Protein AF-A0A5J5EVP7-F1 (afdb_monomer)

Organism: NCBI:txid1250544

Radius of gyration: 23.67 Å; Cα contacts (8 Å, |Δi|>4): 272; chains: 1; bounding box: 58×66×69 Å

Secondary structure (DSSP, 8-state):
--------S-S-EEE-TTT--EEEHHHHHHHHHHHHHH-TT---EETTEE--HHHHHHHHHTSPPPPPPP---------------------PPPHHHHHHHHHHHHHHHSTTPPBPTTT-PBPPGGGEETTTTEEE--GGGT--S-EEETTTSSB----TTS-GGGGGGSTTS--STTS-HHHHHHHHHHHHHHHHT-EE-TTT-PEE--SSS-SEEE-TTS-EEE---

Solvent-accessible surface area (backbone atoms only — not comparable to full-atom values): 14466 Å² total; per-residue (Å²): 136,81,87,78,82,86,77,78,87,84,80,55,69,45,66,42,88,85,73,63,50,71,36,46,56,60,61,49,49,51,45,49,52,53,32,44,72,76,40,41,78,24,62,47,56,50,89,51,39,69,56,56,65,67,58,57,51,52,56,66,66,69,54,77,74,74,75,74,77,75,81,76,72,89,77,76,93,77,86,90,79,93,78,93,72,93,72,80,74,80,77,64,80,57,72,67,54,57,56,51,49,55,51,48,43,43,46,74,43,35,54,81,67,41,40,28,52,86,77,65,48,76,40,56,76,90,42,47,39,79,90,70,44,32,28,43,20,50,51,94,79,76,36,82,61,51,51,11,17,64,84,74,40,35,67,55,58,76,61,90,84,55,66,79,90,71,50,82,88,64,79,82,63,86,53,70,81,86,57,53,73,65,60,51,48,48,57,53,45,47,37,48,28,56,67,65,46,39,46,62,40,93,88,75,62,50,78,44,72,61,68,62,85,71,46,69,44,70,45,97,88,70,48,79,42,78,47,70,81

pLDDT: mean 75.3, std 15.31, range [30.45, 96.88]

Nearest PDB structures (foldseek):
  7m4m-assembly2_B  TM=3.271E-01  e=4.761E-03  Homo sapiens

Structure (mmCIF, N/CA/C/O backbone):
data_AF-A0A5J5EVP7-F1
#
_entry.id   AF-A0A5J5EVP7-F1
#
loop_
_atom_site.group_PDB
_atom_site.id
_atom_site.type_symbol
_atom_site.label_atom_id
_atom_site.label_alt_id
_atom_site.label_comp_id
_atom_site.label_asym_id
_atom_site.label_entity_id
_atom_site.label_seq_id
_atom_site.pdbx_PDB_ins_code
_atom_site.Cartn_x
_atom_site.Cartn_y
_atom_site.Cartn_z
_atom_site.occupancy
_atom_site.B_iso_or_equiv
_atom_site.auth_seq_id
_atom_site.auth_comp_id
_atom_site.auth_asym_id
_atom_site.auth_atom_id
_atom_site.pdbx_PDB_model_num
ATOM 1 N N . MET A 1 1 ? -25.925 3.400 14.246 1.00 31.30 1 MET A N 1
ATOM 2 C CA . MET A 1 1 ? -26.632 4.113 13.162 1.00 31.30 1 MET A CA 1
ATOM 3 C C . MET A 1 1 ? -26.148 3.545 11.839 1.00 31.30 1 MET A C 1
ATOM 5 O O . MET A 1 1 ? -24.976 3.691 11.525 1.00 31.30 1 MET A O 1
ATOM 9 N N . ALA A 1 2 ? -26.996 2.800 11.131 1.00 30.45 2 ALA A N 1
ATOM 10 C CA . ALA A 1 2 ? -26.680 2.289 9.802 1.00 30.45 2 ALA A CA 1
ATOM 11 C C . ALA A 1 2 ? -27.079 3.360 8.781 1.00 30.45 2 ALA A C 1
ATOM 13 O O . ALA A 1 2 ? -28.257 3.699 8.683 1.00 30.45 2 ALA A O 1
ATOM 14 N N . PHE A 1 3 ? -26.111 3.916 8.055 1.00 36.75 3 PHE A N 1
ATOM 15 C CA . PHE A 1 3 ? -26.388 4.802 6.927 1.00 36.75 3 PHE A CA 1
ATOM 16 C C . PHE A 1 3 ? -26.968 3.963 5.781 1.00 36.75 3 PHE A C 1
ATOM 18 O O . PHE A 1 3 ? -26.244 3.424 4.946 1.00 36.75 3 PHE A O 1
ATOM 25 N N . GLY A 1 4 ? -28.290 3.793 5.784 1.00 31.73 4 GLY A N 1
ATOM 26 C CA . GLY A 1 4 ? -29.025 3.183 4.685 1.00 31.73 4 GLY A CA 1
ATOM 27 C C . GLY A 1 4 ? -29.073 4.143 3.501 1.00 31.73 4 GLY A C 1
ATOM 28 O O . GLY A 1 4 ? -29.924 5.024 3.456 1.00 31.73 4 GLY A O 1
ATOM 29 N N . CYS A 1 5 ? -28.153 3.988 2.549 1.00 35.97 5 CYS A N 1
ATOM 30 C CA . CYS A 1 5 ? -28.229 4.672 1.259 1.00 35.97 5 CYS A CA 1
ATOM 31 C C . CYS A 1 5 ? -29.403 4.100 0.448 1.00 35.97 5 CYS A C 1
ATOM 33 O O . CYS A 1 5 ? -29.323 2.985 -0.067 1.00 35.97 5 CYS A O 1
ATOM 35 N N . ILE A 1 6 ? -30.492 4.858 0.337 1.00 39.09 6 ILE A N 1
ATOM 36 C CA . ILE A 1 6 ? -31.614 4.559 -0.559 1.00 39.09 6 ILE A CA 1
ATOM 37 C C . ILE A 1 6 ? -31.192 5.006 -1.967 1.00 39.09 6 ILE A C 1
ATOM 39 O O . ILE A 1 6 ? -31.011 6.200 -2.194 1.00 39.09 6 ILE A O 1
ATOM 43 N N . CYS A 1 7 ? -31.000 4.079 -2.915 1.00 39.94 7 CYS A N 1
ATOM 44 C CA . CYS A 1 7 ? -30.553 4.422 -4.273 1.00 39.94 7 CYS A CA 1
ATOM 45 C C . CYS A 1 7 ? -31.466 3.882 -5.387 1.00 39.94 7 CYS A C 1
ATOM 47 O O . CYS A 1 7 ? -31.816 2.704 -5.434 1.00 39.94 7 CYS A O 1
ATOM 49 N N . PHE A 1 8 ? -31.778 4.806 -6.300 1.00 39.53 8 PHE A N 1
ATOM 50 C CA . PHE A 1 8 ? -32.386 4.683 -7.633 1.00 39.53 8 PHE A CA 1
ATOM 51 C C . PHE A 1 8 ? -31.504 3.839 -8.608 1.00 39.53 8 PHE A C 1
ATOM 53 O O . PHE A 1 8 ? -30.409 3.419 -8.234 1.00 39.53 8 PHE A O 1
ATOM 60 N N . PRO A 1 9 ? -31.953 3.491 -9.835 1.00 49.34 9 PRO A N 1
ATOM 61 C CA . PRO A 1 9 ? -31.682 2.188 -10.453 1.00 49.34 9 PRO A CA 1
ATOM 62 C C . PRO A 1 9 ? -30.203 1.881 -10.760 1.00 49.34 9 PRO A C 1
ATOM 64 O O . PRO A 1 9 ? -29.600 2.481 -11.647 1.00 49.34 9 PRO A O 1
ATOM 67 N N . PHE A 1 10 ? -29.684 0.857 -10.066 1.00 53.28 10 PHE A N 1
ATOM 68 C CA . PHE A 1 10 ? -28.782 -0.256 -10.449 1.00 53.28 10 PHE A CA 1
ATOM 69 C C . PHE A 1 10 ? -27.599 -0.079 -11.421 1.00 53.28 10 PHE A C 1
ATOM 71 O O . PHE A 1 10 ? -26.925 -1.064 -11.741 1.00 53.28 10 PHE A O 1
ATOM 78 N N . ARG A 1 11 ? -27.265 1.114 -11.905 1.00 56.69 11 ARG A N 1
ATOM 79 C CA . ARG A 1 11 ? -26.138 1.260 -12.831 1.00 56.69 11 ARG A CA 1
ATOM 80 C C . ARG A 1 11 ? -24.838 1.457 -12.047 1.00 56.69 11 ARG A C 1
ATOM 82 O O . ARG A 1 11 ? -24.557 2.536 -11.546 1.00 56.69 11 ARG A O 1
ATOM 89 N N . ARG A 1 12 ? -24.013 0.397 -12.053 1.00 70.19 12 ARG A N 1
ATOM 90 C CA . ARG A 1 12 ? -22.594 0.333 -11.622 1.00 70.19 12 ARG A CA 1
ATOM 91 C C . ARG A 1 12 ? -22.357 0.117 -10.122 1.00 70.19 12 ARG A C 1
ATOM 93 O O . ARG A 1 12 ? -21.673 0.899 -9.462 1.00 70.19 12 ARG A O 1
ATOM 100 N N . LEU A 1 13 ? -22.847 -1.012 -9.612 1.00 79.06 13 LEU A N 1
ATOM 101 C CA . LEU A 1 13 ? -22.386 -1.561 -8.336 1.00 79.06 13 LEU A CA 1
ATOM 102 C C . LEU A 1 13 ? -20.969 -2.139 -8.473 1.00 79.06 13 LEU A C 1
ATOM 104 O O . LEU A 1 13 ? -20.658 -2.850 -9.430 1.00 79.06 13 LEU A O 1
ATOM 108 N N . ARG A 1 14 ? -20.108 -1.862 -7.494 1.00 79.44 14 ARG A N 1
ATOM 109 C CA . ARG A 1 14 ? -18.789 -2.483 -7.338 1.00 79.44 14 ARG A CA 1
ATOM 110 C C . ARG A 1 14 ? -18.822 -3.453 -6.181 1.00 79.44 14 ARG A C 1
ATOM 112 O O . ARG A 1 14 ? -19.200 -3.080 -5.078 1.00 79.44 14 ARG A O 1
ATOM 119 N N . ARG A 1 15 ? -18.405 -4.692 -6.429 1.00 83.00 15 ARG A N 1
ATOM 120 C CA . ARG A 1 15 ? -18.348 -5.719 -5.394 1.00 83.00 15 ARG A CA 1
ATOM 121 C C . ARG A 1 15 ? -16.951 -5.789 -4.791 1.00 83.00 15 ARG A C 1
ATOM 123 O O . ARG A 1 15 ? -15.967 -5.970 -5.511 1.00 83.00 15 ARG A O 1
ATOM 130 N N . CYS A 1 16 ? -16.858 -5.680 -3.472 1.00 80.12 16 CYS A N 1
ATOM 131 C CA . CYS A 1 16 ? -15.614 -5.943 -2.771 1.00 80.12 16 CYS A CA 1
ATOM 132 C C . CYS A 1 16 ? -15.285 -7.437 -2.835 1.00 80.12 16 CYS A C 1
ATOM 134 O O . CYS A 1 16 ? -16.099 -8.281 -2.472 1.00 80.12 16 CYS A O 1
ATOM 136 N N . LYS A 1 17 ? -14.074 -7.777 -3.291 1.00 80.06 17 LYS A N 1
ATOM 137 C CA . LYS A 1 17 ? -13.673 -9.176 -3.518 1.00 80.06 17 LYS A CA 1
ATOM 138 C C . LYS A 1 17 ? -13.640 -10.019 -2.240 1.00 80.06 17 LYS A C 1
ATOM 140 O O . LYS A 1 17 ? -13.834 -11.225 -2.321 1.00 80.06 17 LYS A O 1
ATOM 145 N N . LYS A 1 18 ? -13.365 -9.397 -1.088 1.00 80.00 18 LYS A N 1
ATOM 146 C CA . LYS A 1 18 ? -13.220 -10.089 0.201 1.00 80.00 18 LYS A CA 1
ATOM 147 C C . LYS A 1 18 ? -14.567 -10.273 0.896 1.00 80.00 18 LYS A C 1
ATOM 149 O O . LYS A 1 18 ? -14.978 -11.400 1.124 1.00 80.00 18 LYS A O 1
ATOM 154 N N . CYS A 1 19 ? -15.270 -9.173 1.160 1.00 80.94 19 CYS A N 1
ATOM 155 C CA . CYS A 1 19 ? -16.525 -9.175 1.918 1.00 80.94 19 CYS A CA 1
ATOM 156 C C . CYS A 1 19 ? -17.782 -9.401 1.049 1.00 80.94 19 CYS A C 1
ATOM 158 O O . CYS A 1 19 ? -18.877 -9.493 1.589 1.00 80.94 19 CYS A O 1
ATOM 160 N N . GLN A 1 20 ? -17.659 -9.426 -0.287 1.00 83.44 20 GLN A N 1
ATOM 161 C CA . GLN A 1 20 ? -18.766 -9.506 -1.262 1.00 83.44 20 GLN A CA 1
ATOM 162 C C . GLN A 1 20 ? -19.819 -8.380 -1.170 1.00 83.44 20 GLN A C 1
ATOM 164 O O . GLN A 1 20 ? -20.763 -8.374 -1.958 1.00 83.44 20 GLN A O 1
ATOM 169 N N . GLN A 1 21 ? -19.633 -7.389 -0.291 1.00 83.31 21 GLN A N 1
ATOM 170 C CA . GLN A 1 21 ? -20.485 -6.204 -0.211 1.00 83.31 21 GLN A CA 1
ATOM 171 C C . GLN A 1 21 ? -20.407 -5.389 -1.500 1.00 83.31 21 GLN A C 1
ATOM 173 O O . GLN A 1 21 ? -19.348 -5.289 -2.135 1.00 83.31 21 GLN A O 1
ATOM 178 N N . THR A 1 22 ? -21.536 -4.806 -1.886 1.00 83.81 22 THR A N 1
ATOM 179 C CA . THR A 1 22 ? -21.658 -3.987 -3.090 1.00 83.81 22 THR A CA 1
ATOM 180 C C . THR A 1 22 ? -21.785 -2.515 -2.743 1.00 83.81 22 THR A C 1
ATOM 182 O O . THR A 1 22 ? -22.604 -2.142 -1.912 1.00 83.81 22 THR A O 1
ATOM 185 N N . TYR A 1 23 ? -21.020 -1.681 -3.438 1.00 84.06 23 TYR A N 1
ATOM 186 C CA . TYR A 1 23 ? -21.018 -0.233 -3.281 1.00 84.06 23 TYR A CA 1
ATOM 187 C C . TYR A 1 23 ? -21.470 0.435 -4.573 1.00 84.06 23 TYR A C 1
ATOM 189 O O . TYR A 1 23 ? -21.041 0.037 -5.659 1.00 84.06 23 TYR A O 1
ATOM 197 N N . HIS A 1 24 ? -22.272 1.492 -4.472 1.00 84.44 24 HIS A N 1
ATOM 198 C CA . HIS A 1 24 ? -22.448 2.407 -5.596 1.00 84.44 24 HIS A CA 1
ATOM 199 C C . HIS A 1 24 ? -21.130 3.125 -5.887 1.00 84.44 24 HIS A C 1
ATOM 201 O O . HIS A 1 24 ? -20.376 3.466 -4.975 1.00 84.44 24 HIS A O 1
ATOM 207 N N . ALA A 1 25 ? -20.863 3.390 -7.165 1.00 83.12 25 ALA A N 1
ATOM 208 C CA . ALA A 1 25 ? -19.662 4.104 -7.588 1.00 83.12 25 ALA A CA 1
ATOM 209 C C . ALA A 1 25 ? -19.526 5.512 -6.971 1.00 83.12 25 ALA A C 1
ATOM 211 O O . ALA A 1 25 ? -18.415 6.030 -6.868 1.00 83.12 25 ALA A O 1
ATOM 212 N N . GLU A 1 26 ? -20.643 6.147 -6.615 1.00 81.50 26 GLU A N 1
ATOM 213 C CA . GLU A 1 26 ? -20.684 7.466 -5.972 1.00 81.50 26 GLU A CA 1
ATOM 214 C C . GLU A 1 26 ? -20.459 7.362 -4.467 1.00 81.50 26 GLU A C 1
ATOM 216 O O . GLU A 1 26 ? -19.519 7.977 -3.980 1.00 81.50 26 GLU A O 1
ATOM 221 N N . CYS A 1 27 ? -21.194 6.490 -3.766 1.00 82.94 27 CYS A N 1
ATOM 222 C CA . CYS A 1 27 ? -20.962 6.229 -2.341 1.00 82.94 27 CYS A CA 1
ATOM 223 C C . CYS A 1 27 ? -19.517 5.796 -2.069 1.00 82.94 27 CYS A C 1
ATOM 225 O O . CYS A 1 27 ? -18.925 6.194 -1.075 1.00 82.94 27 CYS A O 1
ATOM 227 N N . LEU A 1 28 ? -18.926 4.993 -2.961 1.00 84.81 28 LEU A N 1
ATOM 228 C CA . LEU A 1 28 ? -17.533 4.590 -2.817 1.00 84.81 28 LEU A CA 1
ATOM 229 C C . LEU A 1 28 ? -16.584 5.783 -3.004 1.00 84.81 28 LEU A C 1
ATOM 231 O O . LEU A 1 28 ? -15.639 5.919 -2.239 1.00 84.81 28 LEU A O 1
ATOM 235 N N . ARG A 1 29 ? -16.845 6.678 -3.967 1.00 83.12 29 ARG A N 1
ATOM 236 C CA . ARG A 1 29 ? -16.066 7.919 -4.126 1.00 83.12 29 ARG A CA 1
ATOM 237 C C . ARG A 1 29 ? -16.175 8.810 -2.894 1.00 83.12 29 ARG A C 1
ATOM 239 O O . ARG A 1 29 ? -15.154 9.254 -2.393 1.00 83.12 29 ARG A O 1
ATOM 246 N N . GLU A 1 30 ? -17.384 9.026 -2.393 1.00 82.69 30 GLU A N 1
ATOM 247 C CA . GLU A 1 30 ? -17.626 9.827 -1.193 1.00 82.69 30 GLU A CA 1
ATOM 248 C C . GLU A 1 30 ? -16.961 9.220 0.044 1.00 82.69 30 GLU A C 1
ATOM 250 O O . GLU A 1 30 ? -16.352 9.943 0.830 1.00 82.69 30 GLU A O 1
ATOM 255 N N . LEU A 1 31 ? -16.980 7.891 0.176 1.00 83.94 31 LEU A N 1
ATOM 256 C CA . LEU A 1 31 ? -16.265 7.181 1.231 1.00 83.94 31 LEU A CA 1
ATOM 257 C C . LEU A 1 31 ? -14.757 7.455 1.154 1.00 83.94 31 LEU A C 1
ATOM 259 O O . LEU A 1 31 ? -14.162 7.849 2.149 1.00 83.94 31 LEU A O 1
ATOM 263 N N . PHE A 1 32 ? -14.131 7.305 -0.016 1.00 83.38 32 PHE A N 1
ATOM 264 C CA . PHE A 1 32 ? -12.705 7.612 -0.171 1.00 83.38 32 PHE A CA 1
ATOM 265 C C . PHE A 1 32 ? -12.401 9.089 0.106 1.00 83.38 32 PHE A C 1
ATOM 267 O O . PHE A 1 32 ? -11.468 9.375 0.847 1.00 83.38 32 PHE A O 1
ATOM 274 N N . THR A 1 33 ? -13.196 10.021 -0.424 1.00 80.00 33 THR A N 1
ATOM 275 C CA . THR A 1 33 ? -12.992 11.458 -0.199 1.00 80.00 33 THR A CA 1
ATOM 276 C C . THR A 1 33 ? -13.116 11.815 1.282 1.00 80.00 33 THR A C 1
ATOM 278 O O . THR A 1 33 ? -12.214 12.430 1.836 1.00 80.00 33 THR A O 1
ATOM 281 N N . SER A 1 34 ? -14.195 11.391 1.944 1.00 79.44 34 SER A N 1
ATOM 282 C CA . SER A 1 34 ? -14.440 11.684 3.363 1.00 79.44 34 SER A CA 1
ATOM 283 C C . SER A 1 34 ? -13.389 11.060 4.278 1.00 79.44 34 SER A C 1
ATOM 285 O O . SER A 1 34 ? -12.923 11.722 5.207 1.00 79.44 34 SER A O 1
ATOM 287 N N . THR A 1 35 ? -12.962 9.826 3.997 1.00 78.38 35 THR A N 1
ATOM 288 C CA . THR A 1 35 ? -11.932 9.157 4.803 1.00 78.38 35 THR A CA 1
ATOM 289 C C . THR A 1 35 ? -10.590 9.873 4.644 1.00 78.38 35 THR A C 1
ATOM 291 O O . THR A 1 35 ? -9.982 10.252 5.638 1.00 78.38 35 THR A O 1
ATOM 294 N N . LEU A 1 36 ? -10.180 10.185 3.410 1.00 73.00 36 LEU A N 1
ATOM 295 C CA . LEU A 1 36 ? -8.910 10.869 3.151 1.00 73.00 36 LEU A CA 1
ATOM 296 C C . LEU A 1 36 ? -8.884 12.317 3.664 1.00 73.00 36 LEU A C 1
ATOM 298 O O . LEU A 1 36 ? -7.826 12.792 4.066 1.00 73.00 36 LEU A O 1
ATOM 302 N N . SER A 1 37 ? -10.022 13.019 3.673 1.00 75.94 37 SER A N 1
ATOM 303 C CA . SER A 1 37 ? -10.112 14.378 4.224 1.00 75.94 37 SER A CA 1
ATOM 304 C C . SER A 1 37 ? -10.107 14.409 5.754 1.00 75.94 37 SER A C 1
ATOM 306 O O . SER A 1 37 ? -9.583 15.354 6.334 1.00 75.94 37 SER A O 1
ATOM 308 N N . SER A 1 38 ? -10.701 13.412 6.414 1.00 73.94 38 SER A N 1
ATOM 309 C CA . SER A 1 38 ? -10.804 13.371 7.882 1.00 73.94 38 SER A CA 1
ATOM 310 C C . SER A 1 38 ? -9.585 12.740 8.550 1.00 73.94 38 SER A C 1
ATOM 312 O O . SER A 1 38 ? -9.177 13.163 9.631 1.00 73.94 38 SER A O 1
ATOM 314 N N . SER A 1 39 ? -8.987 11.733 7.917 1.00 69.38 39 SER A N 1
ATOM 315 C CA . SER A 1 39 ? -7.779 11.079 8.392 1.00 69.38 39 SER A CA 1
ATOM 316 C C . SER A 1 39 ? -7.017 10.522 7.191 1.00 69.38 39 SER A C 1
ATOM 318 O O . SER A 1 39 ? -7.292 9.398 6.764 1.00 69.38 39 SER A O 1
ATOM 320 N N . PRO A 1 40 ? -6.046 11.270 6.633 1.00 63.28 40 PRO A N 1
ATOM 321 C CA . PRO A 1 40 ? -5.334 10.826 5.437 1.00 63.28 40 PRO A CA 1
ATOM 322 C C . PRO A 1 40 ? -4.655 9.474 5.686 1.00 63.28 40 PRO A C 1
ATOM 324 O O . PRO A 1 40 ? -4.564 8.650 4.780 1.00 63.28 40 PRO A O 1
ATOM 327 N N . TYR A 1 41 ? -4.282 9.215 6.944 1.00 62.19 41 TYR A N 1
ATOM 328 C CA . TYR A 1 41 ? -3.565 8.029 7.394 1.00 62.19 41 TYR A CA 1
ATOM 329 C C . TYR A 1 41 ? -4.291 6.693 7.207 1.00 62.19 41 TYR A C 1
ATOM 331 O O . TYR A 1 41 ? -3.668 5.644 7.371 1.00 62.19 41 TYR A O 1
ATOM 339 N N . HIS A 1 42 ? -5.581 6.706 6.861 1.00 69.25 42 HIS A N 1
ATOM 340 C CA . HIS A 1 42 ? -6.394 5.506 6.958 1.00 69.25 42 HIS A CA 1
ATOM 341 C C . HIS A 1 42 ? -7.263 5.295 5.711 1.00 69.25 42 HIS A C 1
ATOM 343 O O . HIS A 1 42 ? -8.167 6.077 5.420 1.00 69.25 42 HIS A O 1
ATOM 349 N N . PRO A 1 43 ? -6.965 4.271 4.898 1.00 70.25 43 PRO A N 1
ATOM 350 C CA . PRO A 1 43 ? -7.802 3.931 3.759 1.00 70.25 43 PRO A CA 1
ATOM 351 C C . PRO A 1 43 ? -9.157 3.378 4.172 1.00 70.25 43 PRO A C 1
ATOM 353 O O . PRO A 1 43 ? -9.225 2.541 5.068 1.00 70.25 43 PRO A O 1
ATOM 356 N N . PRO A 1 44 ? -10.214 3.646 3.393 1.00 81.38 44 PRO A N 1
ATOM 357 C CA . PRO A 1 44 ? -11.514 3.072 3.682 1.00 81.38 44 PRO A CA 1
ATOM 358 C C . PRO A 1 44 ? -11.484 1.539 3.648 1.00 81.38 44 PRO A C 1
ATOM 360 O O . PRO A 1 44 ? -10.900 0.904 2.759 1.00 81.38 44 PRO A O 1
ATOM 363 N N . ARG A 1 45 ? -12.178 0.933 4.614 1.00 77.94 45 ARG A N 1
ATOM 364 C CA . ARG A 1 45 ? -12.293 -0.522 4.774 1.00 77.94 45 ARG A CA 1
ATOM 365 C C . ARG A 1 45 ? -13.721 -1.020 4.580 1.00 77.94 45 ARG A C 1
ATOM 367 O O . ARG A 1 45 ? -14.682 -0.364 4.963 1.00 77.94 45 ARG A O 1
ATOM 374 N N . CYS A 1 46 ? -13.851 -2.235 4.047 1.00 79.88 46 CYS A N 1
ATOM 375 C CA . CYS A 1 46 ? -15.078 -3.031 4.064 1.00 79.88 46 CYS A CA 1
ATOM 376 C C . CYS A 1 46 ? -14.896 -4.216 5.005 1.00 79.88 46 CYS A C 1
ATOM 378 O O . CYS A 1 46 ? -14.056 -5.074 4.733 1.00 79.88 46 CYS A O 1
ATOM 380 N N . CYS A 1 47 ? -15.719 -4.319 6.053 1.00 74.56 47 CYS A N 1
ATOM 381 C CA . CYS A 1 47 ? -15.727 -5.485 6.948 1.00 74.56 47 CYS A CA 1
ATOM 382 C C . CYS A 1 47 ? -14.319 -5.842 7.470 1.00 74.56 47 CYS A C 1
ATOM 384 O O . CYS A 1 47 ? -13.933 -7.004 7.447 1.00 74.56 47 CYS A O 1
ATOM 386 N N . GLY A 1 48 ? -13.528 -4.830 7.848 1.00 68.00 48 GLY A N 1
ATOM 387 C CA . GLY A 1 48 ? -12.149 -5.005 8.327 1.00 68.00 48 GLY A CA 1
ATOM 388 C C . GLY A 1 48 ? -11.075 -5.100 7.237 1.00 68.00 48 GLY A C 1
ATOM 389 O O . GLY A 1 48 ? -9.904 -4.840 7.508 1.00 68.00 48 GLY A O 1
ATOM 390 N N . TYR A 1 49 ? -11.457 -5.367 5.987 1.00 73.56 49 TYR A N 1
ATOM 391 C CA . TYR A 1 49 ? -10.528 -5.449 4.862 1.00 73.56 49 TYR A CA 1
ATOM 392 C C . TYR A 1 49 ? -10.342 -4.098 4.176 1.00 73.56 49 TYR A C 1
ATOM 394 O O . TYR A 1 49 ? -11.317 -3.411 3.873 1.00 73.56 49 TYR A O 1
ATOM 402 N N . PHE A 1 50 ? -9.095 -3.766 3.843 1.00 77.81 50 PHE A N 1
ATOM 403 C CA . PHE A 1 50 ? -8.755 -2.648 2.965 1.00 77.81 50 PHE A CA 1
ATOM 404 C C . PHE A 1 50 ? -9.566 -2.712 1.667 1.00 77.81 50 PHE A C 1
ATOM 406 O O . PHE A 1 50 ? -9.536 -3.726 0.956 1.00 77.81 50 PHE A O 1
ATOM 413 N N . ILE A 1 51 ? -10.294 -1.638 1.346 1.00 84.06 51 ILE A N 1
ATOM 414 C CA . ILE A 1 51 ? -10.891 -1.511 0.022 1.00 84.06 51 ILE A CA 1
ATOM 415 C C . ILE A 1 51 ? -9.751 -1.159 -0.934 1.00 84.06 51 ILE A C 1
ATOM 417 O O . ILE A 1 51 ? -9.159 -0.087 -0.816 1.00 84.06 51 ILE A O 1
ATOM 421 N N . PRO A 1 52 ? -9.422 -2.041 -1.892 1.00 80.94 52 PRO A N 1
ATOM 422 C CA . PRO A 1 52 ? -8.245 -1.855 -2.714 1.00 80.94 52 PRO A CA 1
ATOM 423 C C . PRO A 1 52 ? -8.345 -0.579 -3.548 1.00 80.94 52 PRO A C 1
ATOM 425 O O . PRO A 1 52 ? -9.365 -0.339 -4.194 1.00 80.94 52 PRO A O 1
ATOM 428 N N . LEU A 1 53 ? -7.267 0.208 -3.601 1.00 80.19 53 LEU A N 1
ATOM 429 C CA . LEU A 1 53 ? -7.204 1.423 -4.423 1.00 80.19 53 LEU A CA 1
ATOM 430 C C . LEU A 1 53 ? -7.451 1.148 -5.904 1.00 80.19 53 LEU A C 1
ATOM 432 O O . LEU A 1 53 ? -7.962 2.015 -6.604 1.00 80.19 53 LEU A O 1
ATOM 436 N N . SER A 1 54 ? -7.164 -0.064 -6.393 1.00 80.12 54 SER A N 1
ATOM 437 C CA . SER A 1 54 ? -7.598 -0.469 -7.741 1.00 80.12 54 SER A CA 1
ATOM 438 C C . SER A 1 54 ? -9.090 -0.240 -7.968 1.00 80.12 54 SER A C 1
ATOM 440 O O . SER A 1 54 ? -9.490 0.144 -9.064 1.00 80.12 54 SER A O 1
ATOM 442 N N . MET A 1 55 ? -9.913 -0.450 -6.937 1.00 82.06 55 MET A N 1
ATOM 443 C CA . MET A 1 55 ? -11.343 -0.191 -6.995 1.00 82.06 55 MET A CA 1
ATOM 444 C C . MET A 1 55 ? -11.593 1.297 -7.239 1.00 82.06 55 MET A C 1
ATOM 446 O O . MET A 1 55 ? -12.329 1.606 -8.170 1.00 82.06 55 MET A O 1
ATOM 450 N N . LEU A 1 56 ? -10.900 2.195 -6.524 1.00 80.88 56 LEU A N 1
ATOM 451 C CA . LEU A 1 56 ? -10.936 3.642 -6.763 1.00 80.88 56 LEU A CA 1
ATOM 452 C C . LEU A 1 56 ? -10.545 3.978 -8.207 1.00 80.88 56 LEU A C 1
ATOM 454 O O . LEU A 1 56 ? -11.321 4.627 -8.898 1.00 80.88 56 LEU A O 1
ATOM 458 N N . TYR A 1 57 ? -9.420 3.462 -8.713 1.00 77.81 57 TYR A N 1
ATOM 459 C CA . TYR A 1 57 ? -9.014 3.677 -10.110 1.00 77.81 57 TYR A CA 1
ATOM 460 C C . TYR A 1 57 ? -10.117 3.283 -11.095 1.00 77.81 57 TYR A C 1
ATOM 462 O O . TYR A 1 57 ? -10.467 4.076 -11.964 1.00 77.81 57 TYR A O 1
ATOM 470 N N . THR A 1 58 ? -10.749 2.117 -10.918 1.00 77.88 58 THR A N 1
ATOM 471 C CA . THR A 1 58 ? -11.856 1.703 -11.799 1.00 77.88 58 THR A CA 1
ATOM 472 C C . THR A 1 58 ? -13.084 2.613 -11.714 1.00 77.88 58 THR A C 1
ATOM 474 O O . THR A 1 58 ? -13.885 2.632 -12.645 1.00 77.88 58 THR A O 1
ATOM 477 N N . LEU A 1 59 ? -13.285 3.360 -10.620 1.00 77.94 59 LEU A N 1
ATOM 478 C CA . LEU A 1 59 ? -14.382 4.333 -10.521 1.00 77.94 59 LEU A CA 1
ATOM 479 C C . LEU A 1 59 ? -14.147 5.542 -11.423 1.00 77.94 59 LEU A C 1
ATOM 481 O O . LEU A 1 59 ? -15.105 6.072 -11.989 1.00 77.94 59 LEU A O 1
ATOM 485 N N . TYR A 1 60 ? -12.891 5.968 -11.549 1.00 75.25 60 TYR A N 1
ATOM 486 C CA . TYR A 1 60 ? -12.516 7.117 -12.366 1.00 75.25 60 TYR A CA 1
ATOM 487 C C . TYR A 1 60 ? -12.237 6.730 -13.823 1.00 75.25 60 TYR A C 1
ATOM 489 O O . TYR A 1 60 ? -12.520 7.528 -14.711 1.00 75.25 60 TYR A O 1
ATOM 497 N N . SER A 1 61 ? -11.762 5.507 -14.087 1.00 71.19 61 SER A N 1
ATOM 498 C CA . SER A 1 61 ? -11.495 5.018 -15.448 1.00 71.19 61 SER A CA 1
ATOM 499 C C . SER A 1 61 ? -12.757 4.681 -16.253 1.00 71.19 61 SER A C 1
ATOM 501 O O . SER A 1 61 ? -12.753 4.863 -17.464 1.00 71.19 61 SER A O 1
ATOM 503 N N . ASP A 1 62 ? -13.845 4.226 -15.617 1.00 66.88 62 ASP A N 1
ATOM 504 C CA . ASP A 1 62 ? -15.070 3.788 -16.321 1.00 66.88 62 ASP A CA 1
ATOM 505 C C . ASP A 1 62 ? -16.012 4.940 -16.726 1.00 66.88 62 ASP A C 1
ATOM 507 O O . ASP A 1 62 ? -17.134 4.708 -17.197 1.00 66.88 62 ASP A O 1
ATOM 511 N N . GLN A 1 63 ? -15.633 6.199 -16.507 1.00 58.84 63 GLN A N 1
ATOM 512 C CA . GLN A 1 63 ? -16.470 7.320 -16.925 1.00 58.84 63 GLN A CA 1
ATOM 513 C C . GLN A 1 63 ? -16.386 7.460 -18.450 1.00 58.84 63 GLN A C 1
ATOM 515 O O . GLN A 1 63 ? -15.279 7.601 -18.972 1.00 58.84 63 GLN A O 1
ATOM 520 N N . PRO A 1 64 ? -17.523 7.409 -19.175 1.00 57.06 64 PRO A N 1
ATOM 521 C CA . PRO A 1 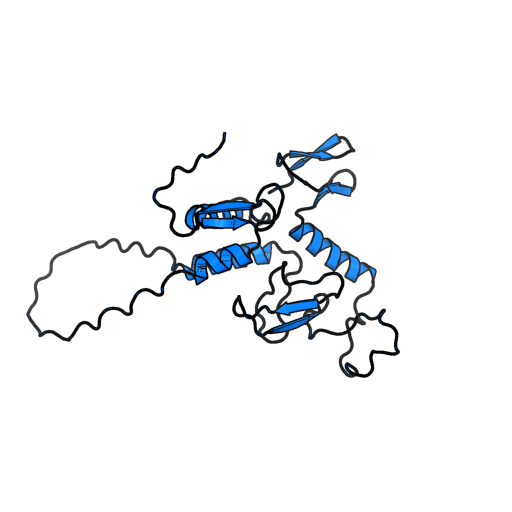64 ? -17.511 7.657 -20.607 1.00 57.06 64 PRO A CA 1
ATOM 522 C C . PRO A 1 64 ? -16.876 9.027 -20.829 1.00 57.06 64 PRO A C 1
ATOM 524 O O . PRO A 1 64 ? -17.292 10.011 -20.210 1.00 57.06 64 PRO A O 1
ATOM 527 N N . THR A 1 65 ? -15.838 9.080 -21.664 1.00 57.41 65 THR A N 1
ATOM 528 C CA . THR A 1 65 ? -15.298 10.350 -22.146 1.00 57.41 65 THR A CA 1
ATOM 529 C C . THR A 1 65 ? -16.481 11.170 -22.648 1.00 57.41 65 THR A C 1
ATOM 531 O O . THR A 1 65 ? -17.256 10.628 -23.446 1.00 57.41 65 THR A O 1
ATOM 534 N N . PRO A 1 66 ? -16.685 12.411 -22.160 1.00 59.34 66 PRO A N 1
ATOM 535 C CA . PRO A 1 66 ? -17.754 13.240 -22.690 1.00 59.34 66 PRO A CA 1
ATOM 536 C C . PRO A 1 66 ? -17.602 13.257 -24.213 1.00 59.34 66 PRO A C 1
ATOM 538 O O . PRO A 1 66 ? -16.462 13.343 -24.690 1.00 59.34 66 PRO A O 1
ATOM 541 N N . PRO A 1 67 ? -18.700 13.086 -24.973 1.00 60.22 67 PRO A N 1
ATOM 542 C CA . PRO A 1 67 ? -18.617 13.155 -26.420 1.00 60.22 67 PRO A CA 1
ATOM 543 C C . PRO A 1 67 ? -17.900 14.461 -26.781 1.00 60.22 67 PRO A C 1
ATOM 545 O O . PRO A 1 67 ? -18.132 15.472 -26.101 1.00 60.22 67 PRO A O 1
ATOM 548 N N . PRO A 1 68 ? -16.986 14.443 -27.770 1.00 69.62 68 PRO A N 1
ATOM 549 C CA . PRO A 1 68 ? -16.312 15.660 -28.195 1.00 69.62 68 PRO A CA 1
ATOM 550 C C . PRO A 1 68 ? -17.384 16.728 -28.431 1.00 69.62 68 PRO A C 1
ATOM 552 O O . PRO A 1 68 ? -18.450 16.380 -28.955 1.00 69.62 68 PRO A O 1
ATOM 555 N N . PRO A 1 69 ? -17.160 17.982 -27.988 1.00 72.31 69 PRO A N 1
ATOM 556 C CA . PRO A 1 69 ? -18.141 19.038 -28.183 1.00 72.31 69 PRO A CA 1
ATOM 557 C C . PRO A 1 69 ? -18.528 19.016 -29.657 1.00 72.31 69 PRO A C 1
ATOM 559 O O . PRO A 1 69 ? -17.644 19.052 -30.517 1.00 72.31 69 PRO A O 1
ATOM 562 N N . ALA A 1 70 ? -19.825 18.830 -29.927 1.00 69.19 70 ALA A N 1
ATOM 563 C CA . ALA A 1 70 ? -20.335 18.782 -31.287 1.00 69.19 70 ALA A CA 1
ATOM 564 C C . ALA A 1 70 ? -19.764 19.999 -32.009 1.00 69.19 70 ALA A C 1
ATOM 566 O O . ALA A 1 70 ? -19.909 21.112 -31.505 1.00 69.19 70 ALA A O 1
ATOM 567 N N . ALA A 1 71 ? -19.028 19.762 -33.098 1.00 64.56 71 ALA A N 1
ATOM 568 C CA . ALA A 1 71 ? -18.364 20.817 -33.842 1.00 64.56 71 ALA A CA 1
ATOM 569 C C . ALA A 1 71 ? -19.423 21.857 -34.215 1.00 64.56 71 ALA A C 1
ATOM 571 O O . ALA A 1 71 ? -20.252 21.619 -35.091 1.00 64.56 71 ALA A O 1
ATOM 572 N N . THR A 1 72 ? -19.448 22.973 -33.489 1.00 61.78 72 THR A N 1
ATOM 573 C CA . THR A 1 72 ? -20.333 24.089 -33.788 1.00 61.78 72 THR A CA 1
ATOM 574 C C . THR A 1 72 ? -19.847 24.652 -35.107 1.00 61.78 72 THR A C 1
ATOM 576 O O . THR A 1 72 ? -18.776 25.258 -35.179 1.00 61.78 72 THR A O 1
ATOM 579 N N . SER A 1 73 ? -20.606 24.372 -36.161 1.00 66.69 73 SER A N 1
ATOM 580 C CA . SER A 1 73 ? -20.447 24.998 -37.463 1.00 66.69 73 SER A CA 1
ATOM 581 C C . SER A 1 73 ? -20.435 26.523 -37.297 1.00 66.69 73 SER A C 1
ATOM 583 O O . SER A 1 73 ? -21.223 27.049 -36.507 1.00 66.69 73 SER A O 1
ATOM 585 N N . PRO A 1 74 ? -19.555 27.245 -38.009 1.00 62.81 74 PRO A N 1
ATOM 586 C CA . PRO A 1 74 ? -19.484 28.694 -37.925 1.00 62.81 74 PRO A CA 1
ATOM 587 C C . PRO A 1 74 ? -20.717 29.297 -38.608 1.00 62.81 74 PRO A C 1
ATOM 589 O O . PRO A 1 74 ? -20.752 29.411 -39.830 1.00 62.81 74 PRO A O 1
ATOM 592 N N . THR A 1 75 ? -21.727 29.681 -37.828 1.00 59.47 75 THR A N 1
ATOM 593 C CA . THR A 1 75 ? -22.847 30.487 -38.327 1.00 59.47 75 THR A CA 1
ATOM 594 C C . THR A 1 75 ? -22.613 31.950 -37.967 1.00 59.47 75 THR A C 1
ATOM 596 O O . THR A 1 75 ? -22.654 32.337 -36.805 1.00 59.47 75 THR A O 1
ATOM 599 N N . GLU A 1 76 ? -22.277 32.687 -39.023 1.00 57.03 76 GLU A N 1
ATOM 600 C CA . GLU A 1 76 ? -22.530 34.092 -39.356 1.00 57.03 76 GLU A CA 1
ATOM 601 C C . GLU A 1 76 ? -22.631 35.175 -38.267 1.00 57.03 76 GLU A C 1
ATOM 603 O O . GLU A 1 76 ? -23.399 35.136 -37.311 1.00 57.03 76 GLU A O 1
ATOM 608 N N . LYS A 1 77 ? -21.861 36.233 -38.544 1.00 59.12 77 LYS A N 1
ATOM 609 C CA . LYS A 1 77 ? -21.822 37.538 -37.888 1.00 59.12 77 LYS A CA 1
ATOM 610 C C . LYS A 1 77 ? -23.216 38.178 -37.821 1.00 59.12 77 LYS A C 1
ATOM 612 O O . LYS A 1 77 ? -23.823 38.429 -38.857 1.00 59.12 77 LYS A O 1
ATOM 617 N N . GLY A 1 78 ? -23.642 38.564 -36.622 1.00 55.44 78 GLY A N 1
ATOM 618 C CA . GLY A 1 78 ? -24.795 39.433 -36.383 1.00 55.44 78 GLY A CA 1
ATOM 619 C C . GLY A 1 78 ? -24.592 40.234 -35.097 1.00 55.44 78 GLY A C 1
ATOM 620 O O . GLY A 1 78 ? -24.044 39.716 -34.133 1.00 55.44 78 GLY A O 1
ATOM 621 N N . ALA A 1 79 ? -24.932 41.518 -35.145 1.00 54.41 79 ALA A N 1
ATOM 622 C CA . ALA A 1 79 ? -24.411 42.588 -34.304 1.00 54.41 79 ALA A CA 1
ATOM 623 C C . ALA A 1 79 ? -24.875 42.616 -32.832 1.00 54.41 79 ALA A C 1
ATOM 625 O O . ALA A 1 79 ? -25.873 42.022 -32.441 1.00 54.41 79 ALA A O 1
ATOM 626 N N . ALA A 1 80 ? -24.078 43.372 -32.073 1.00 61.88 80 ALA A N 1
ATOM 627 C CA . ALA A 1 80 ? -24.125 43.733 -30.663 1.00 61.88 80 ALA A CA 1
ATOM 628 C C . ALA A 1 80 ? -25.504 43.967 -30.024 1.00 61.88 80 ALA A C 1
ATOM 630 O O . ALA A 1 80 ? -26.298 44.751 -30.531 1.00 61.88 80 ALA A O 1
ATOM 631 N N . THR A 1 81 ? -25.645 43.448 -28.801 1.00 45.59 81 THR A N 1
ATOM 632 C CA . THR A 1 81 ? -26.167 44.215 -27.658 1.00 45.59 81 THR A CA 1
ATOM 633 C C . THR A 1 81 ? -25.615 43.627 -26.360 1.00 45.59 81 THR A C 1
ATOM 635 O O . THR A 1 81 ? -25.644 42.413 -26.162 1.00 45.59 81 THR A O 1
ATOM 638 N N . GLU A 1 82 ? -25.052 44.500 -25.523 1.00 67.62 82 GLU A N 1
ATOM 639 C CA . GLU A 1 82 ? -24.653 44.224 -24.144 1.00 67.62 82 GLU A CA 1
ATOM 640 C C . GLU A 1 82 ? -25.886 43.890 -23.304 1.00 67.62 82 GLU A C 1
ATOM 642 O O . GLU A 1 82 ? -26.831 44.672 -23.281 1.00 67.62 82 GLU A O 1
ATOM 647 N N . GLU A 1 83 ? -25.854 42.783 -22.561 1.00 53.09 83 GLU A N 1
ATOM 648 C CA . GLU A 1 83 ? -26.623 42.678 -21.325 1.00 53.09 83 GLU A CA 1
ATOM 649 C C . GLU A 1 83 ? -25.955 41.719 -20.334 1.00 53.09 83 GLU A C 1
ATOM 651 O O . GLU A 1 83 ? -25.392 40.675 -20.674 1.00 53.09 83 GLU A O 1
ATOM 656 N N . ILE A 1 84 ? -25.980 42.169 -19.087 1.00 66.25 84 ILE A N 1
ATOM 657 C CA . ILE A 1 84 ? -25.279 41.665 -17.915 1.00 66.25 84 ILE A CA 1
ATOM 658 C C . ILE A 1 84 ? -25.843 40.295 -17.527 1.00 66.25 84 ILE A C 1
ATOM 660 O O . ILE A 1 84 ? -27.039 40.145 -17.292 1.00 66.25 84 ILE A O 1
ATOM 664 N N . SER A 1 85 ? -24.979 39.289 -17.395 1.00 49.88 85 SER A N 1
ATOM 665 C CA . SER A 1 85 ? -25.341 38.040 -16.724 1.00 49.88 85 SER A CA 1
ATOM 666 C C . SER A 1 85 ? -24.136 37.511 -15.959 1.00 49.88 85 SER A C 1
ATOM 668 O O . SER A 1 85 ? -23.194 36.965 -16.539 1.00 49.88 85 SER A O 1
ATOM 670 N N . GLU A 1 86 ? -24.169 37.700 -14.637 1.00 54.72 86 GLU A N 1
ATOM 671 C CA . GLU A 1 86 ? -23.331 37.003 -13.664 1.00 54.72 86 GLU A CA 1
ATOM 672 C C . GLU A 1 86 ? -23.566 35.496 -13.793 1.00 54.72 86 GLU A C 1
ATOM 674 O O . GLU A 1 86 ? -24.378 34.876 -13.109 1.00 54.72 86 GLU A O 1
ATOM 679 N N . LYS A 1 87 ? -22.839 34.884 -14.722 1.00 48.59 87 LYS A N 1
ATOM 680 C CA . LYS A 1 87 ? -22.761 33.440 -14.854 1.00 48.59 87 LYS A CA 1
ATOM 681 C C . LYS A 1 87 ? -21.715 32.973 -13.856 1.00 48.59 87 LYS A C 1
ATOM 683 O O . LYS A 1 87 ? -20.524 32.930 -14.158 1.00 48.59 87 LYS A O 1
ATOM 688 N N . SER A 1 88 ? -22.169 32.648 -12.650 1.00 47.88 88 SER A N 1
ATOM 689 C CA . SER A 1 88 ? -21.391 31.950 -11.629 1.00 47.88 88 SER A CA 1
ATOM 690 C C . SER A 1 88 ? -20.952 30.593 -12.190 1.00 47.88 88 SER A C 1
ATOM 692 O O . SER A 1 88 ? -21.620 29.570 -12.037 1.00 47.88 88 SER A O 1
ATOM 694 N N . ALA A 1 89 ? -19.835 30.583 -12.914 1.00 45.66 89 ALA A N 1
ATOM 695 C CA . ALA A 1 89 ? -19.169 29.373 -13.344 1.00 45.66 89 ALA A CA 1
ATOM 696 C C . ALA A 1 89 ? -18.569 28.726 -12.095 1.00 45.66 89 ALA A C 1
ATOM 698 O O . ALA A 1 89 ? -17.459 29.040 -11.677 1.00 45.66 89 ALA A O 1
ATOM 699 N N . SER A 1 90 ? -19.338 27.826 -11.484 1.00 43.12 90 SER A N 1
ATOM 700 C CA . SER A 1 90 ? -18.836 26.817 -10.558 1.00 43.12 90 SER A CA 1
ATOM 701 C C . SER A 1 90 ? -17.825 25.940 -11.306 1.00 43.12 90 SER A C 1
ATOM 703 O O . SER A 1 90 ? -18.134 24.865 -11.822 1.00 43.12 90 SER A O 1
ATOM 705 N N . THR A 1 91 ? -16.594 26.429 -11.437 1.00 51.22 91 THR A N 1
ATOM 706 C CA . THR A 1 91 ? -15.428 25.630 -11.802 1.00 51.22 91 THR A CA 1
ATOM 707 C C . THR A 1 91 ? -15.049 24.802 -10.587 1.00 51.22 91 THR A C 1
ATOM 709 O O . THR A 1 91 ? -14.076 25.089 -9.893 1.00 51.22 91 THR A O 1
ATOM 712 N N . GLY A 1 92 ? -15.855 23.779 -10.300 1.00 49.75 92 GLY A N 1
ATOM 713 C CA . GLY A 1 92 ? -15.427 22.703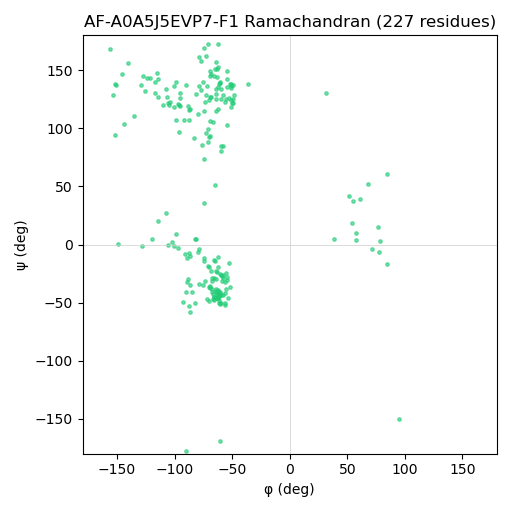 -9.419 1.00 49.75 92 GLY A CA 1
ATOM 714 C C . GLY A 1 92 ? -14.111 22.102 -9.937 1.00 49.75 92 GLY A C 1
ATOM 715 O O . GLY A 1 92 ? -13.874 22.120 -11.153 1.00 49.75 92 GLY A O 1
ATOM 716 N N . PRO A 1 93 ? -13.243 21.588 -9.047 1.00 52.28 93 PRO A N 1
ATOM 717 C CA . PRO A 1 93 ? -11.982 20.970 -9.447 1.00 52.28 93 PRO A CA 1
ATOM 718 C C . PRO A 1 93 ? -12.236 19.918 -10.529 1.00 52.28 93 PRO A C 1
ATOM 720 O O . PRO A 1 93 ? -13.207 19.150 -10.461 1.00 52.28 93 PRO A O 1
ATOM 723 N N . LYS A 1 94 ? -11.390 19.897 -11.567 1.00 60.84 94 LYS A N 1
ATOM 724 C CA . LYS A 1 94 ? -11.554 18.934 -12.658 1.00 60.84 94 LYS A CA 1
ATOM 725 C C . LYS A 1 94 ? -11.431 17.543 -12.040 1.00 60.84 94 LYS A C 1
ATOM 727 O O . LYS A 1 94 ? -10.609 17.302 -11.169 1.00 60.84 94 LYS A O 1
ATOM 732 N N . ARG A 1 95 ? -12.263 16.594 -12.469 1.00 62.09 95 ARG A N 1
ATOM 733 C CA . ARG A 1 95 ? -12.392 15.267 -11.824 1.00 62.09 95 ARG A CA 1
ATOM 734 C C . ARG A 1 95 ? -11.071 14.494 -11.671 1.00 62.09 95 ARG A C 1
ATOM 736 O O . ARG A 1 95 ? -10.947 13.698 -10.744 1.00 62.09 95 ARG A O 1
ATOM 743 N N . ASN A 1 96 ? -10.103 14.733 -12.555 1.00 66.81 96 ASN A N 1
ATOM 744 C CA . ASN A 1 96 ? -8.762 14.151 -12.459 1.00 66.81 96 ASN A CA 1
ATOM 745 C C . ASN A 1 96 ? -7.973 14.688 -11.256 1.00 66.81 96 ASN A C 1
ATOM 747 O O . ASN A 1 96 ? -7.169 13.953 -10.688 1.00 66.81 96 ASN A O 1
ATOM 751 N N . ASP A 1 97 ? -8.254 15.916 -10.827 1.00 72.62 97 ASP A N 1
ATOM 752 C CA . ASP A 1 97 ? -7.609 16.574 -9.693 1.00 72.62 97 ASP A CA 1
ATOM 753 C C . ASP A 1 97 ? -8.024 15.901 -8.380 1.00 72.62 97 ASP A C 1
ATOM 755 O O . ASP A 1 97 ? -7.188 15.697 -7.507 1.00 72.62 97 ASP A O 1
ATOM 759 N N . ALA A 1 98 ? -9.284 15.461 -8.261 1.00 67.44 98 ALA A N 1
ATOM 760 C CA . ALA A 1 98 ? -9.767 14.737 -7.084 1.00 67.44 98 ALA A CA 1
ATOM 761 C C . ALA A 1 98 ? -9.091 13.366 -6.932 1.00 67.44 98 ALA A C 1
ATOM 763 O O . ALA A 1 98 ? -8.626 13.031 -5.849 1.00 67.44 98 ALA A O 1
ATOM 764 N N . LEU A 1 99 ? -8.974 12.589 -8.019 1.00 72.62 99 LEU A N 1
ATOM 765 C CA . LEU A 1 99 ? -8.242 11.319 -7.984 1.00 72.62 99 LEU A CA 1
ATOM 766 C C . LEU A 1 99 ? -6.758 11.548 -7.672 1.00 72.62 99 LEU A C 1
ATOM 768 O O . LEU A 1 99 ? -6.200 10.847 -6.834 1.00 72.62 99 LEU A O 1
ATOM 772 N N . ALA A 1 100 ? -6.122 12.524 -8.324 1.00 74.25 100 ALA A N 1
ATOM 773 C CA . ALA A 1 100 ? -4.726 12.859 -8.066 1.00 74.25 100 ALA A CA 1
ATOM 774 C C . ALA A 1 100 ? -4.507 13.289 -6.608 1.00 74.25 100 ALA A C 1
ATOM 776 O O . ALA A 1 100 ? -3.560 12.825 -5.980 1.00 74.25 100 ALA A O 1
ATOM 777 N N . SER A 1 101 ? -5.410 14.099 -6.052 1.00 74.94 101 SER A N 1
ATOM 778 C CA . SER A 1 101 ? -5.388 14.532 -4.654 1.00 74.94 101 SER A CA 1
ATOM 779 C C . SER A 1 101 ? -5.571 13.356 -3.695 1.00 74.94 101 SER A C 1
ATOM 781 O O . SER A 1 101 ? -4.773 13.196 -2.776 1.00 74.94 101 SER A O 1
ATOM 783 N N . SER A 1 102 ? -6.537 12.467 -3.948 1.00 70.12 102 SER A N 1
ATOM 784 C CA . SER A 1 102 ? -6.733 11.264 -3.134 1.00 70.12 102 SER A CA 1
ATOM 785 C C . SER A 1 102 ? -5.522 10.329 -3.165 1.00 70.12 102 SER A C 1
ATOM 787 O O . SER A 1 102 ? -5.130 9.788 -2.135 1.00 70.12 102 SER A O 1
ATOM 789 N N . LEU A 1 103 ? -4.902 10.144 -4.334 1.00 75.00 103 LEU A N 1
ATOM 790 C CA . LEU A 1 103 ? -3.693 9.330 -4.470 1.00 75.00 103 LEU A CA 1
ATOM 791 C C . LEU A 1 103 ? -2.479 9.990 -3.813 1.00 75.00 103 LEU A C 1
ATOM 793 O O . LEU A 1 103 ? -1.651 9.282 -3.253 1.00 75.00 103 LEU A O 1
ATOM 797 N N . ALA A 1 104 ? -2.369 11.318 -3.869 1.00 77.81 104 ALA A N 1
ATOM 798 C CA . ALA A 1 104 ? -1.307 12.063 -3.202 1.00 77.81 104 ALA A CA 1
ATOM 799 C C . ALA A 1 104 ? -1.429 11.961 -1.677 1.00 77.81 104 ALA A C 1
ATOM 801 O O . ALA A 1 104 ? -0.454 11.594 -1.028 1.00 77.81 104 ALA A O 1
ATOM 802 N N . ALA A 1 105 ? -2.631 12.175 -1.133 1.00 71.62 105 ALA A N 1
ATOM 803 C CA . ALA A 1 105 ? -2.913 11.995 0.290 1.00 71.62 105 ALA A CA 1
ATOM 804 C C . ALA A 1 105 ? -2.588 10.565 0.737 1.00 71.62 105 ALA A C 1
ATOM 806 O O . ALA A 1 105 ? -1.927 10.351 1.747 1.00 71.62 105 ALA A O 1
ATOM 807 N N . PHE A 1 106 ? -2.974 9.568 -0.063 1.00 70.44 106 PHE A N 1
ATOM 808 C CA . PHE A 1 106 ? -2.656 8.183 0.254 1.00 70.44 106 PHE A CA 1
ATOM 809 C C . PHE A 1 106 ? -1.155 7.881 0.174 1.00 70.44 106 PHE A C 1
ATOM 811 O O . PHE A 1 106 ? -0.621 7.133 0.989 1.00 70.44 106 PHE A O 1
ATOM 818 N N . ARG A 1 107 ? -0.460 8.464 -0.806 1.00 79.75 107 ARG A N 1
ATOM 819 C CA . ARG A 1 107 ? 0.986 8.310 -0.969 1.00 79.75 107 ARG A CA 1
ATOM 820 C C . ARG A 1 107 ? 1.749 8.869 0.231 1.00 79.75 107 ARG A C 1
ATOM 822 O O . ARG A 1 107 ? 2.698 8.228 0.669 1.00 79.75 107 ARG A O 1
ATOM 829 N N . GLU A 1 108 ? 1.344 10.035 0.730 1.00 75.81 108 GLU A N 1
ATOM 830 C CA . GLU A 1 108 ? 1.925 10.689 1.913 1.00 75.81 108 GLU A CA 1
ATOM 831 C C . GLU A 1 108 ? 1.833 9.801 3.161 1.00 75.81 108 GLU A C 1
ATOM 833 O O . GLU A 1 108 ? 2.715 9.792 4.012 1.00 75.81 108 GLU A O 1
ATOM 838 N N . VAL A 1 109 ? 0.783 8.994 3.210 1.00 66.56 109 VAL A N 1
ATOM 839 C CA . VAL A 1 109 ? 0.424 8.136 4.337 1.00 66.56 109 VAL A CA 1
ATOM 840 C C . VAL A 1 109 ? 1.072 6.766 4.258 1.00 66.56 109 VAL A C 1
ATOM 842 O O . VAL A 1 109 ? 1.376 6.154 5.281 1.00 66.56 109 VAL A O 1
ATOM 845 N N . THR A 1 110 ? 1.289 6.257 3.047 1.00 70.31 110 THR A N 1
ATOM 846 C CA . THR A 1 110 ? 2.095 5.056 2.860 1.00 70.31 110 THR A CA 1
ATOM 847 C C . THR A 1 110 ? 3.550 5.362 3.181 1.00 70.31 110 THR A C 1
ATOM 849 O O . THR A 1 110 ? 4.316 5.778 2.309 1.00 70.31 110 THR A O 1
ATOM 852 N N . GLU A 1 111 ? 3.942 5.109 4.430 1.00 69.81 111 GLU A N 1
ATOM 853 C CA . GLU A 1 111 ? 5.346 5.068 4.822 1.00 69.81 111 GLU A CA 1
ATOM 854 C C . GLU A 1 111 ? 6.097 4.134 3.859 1.00 69.81 111 GLU A C 1
ATOM 856 O O . GLU A 1 111 ? 5.786 2.947 3.739 1.00 69.81 111 GLU A O 1
ATOM 861 N N . ASN A 1 112 ? 7.076 4.686 3.137 1.00 81.25 112 ASN A N 1
ATOM 862 C CA . ASN A 1 112 ? 7.841 4.007 2.082 1.00 81.25 112 ASN A CA 1
ATOM 863 C C . ASN A 1 112 ? 7.041 3.655 0.814 1.00 81.25 112 ASN A C 1
ATOM 865 O O . ASN A 1 112 ? 7.087 2.521 0.322 1.00 81.25 112 ASN A O 1
ATOM 869 N N . ALA A 1 113 ? 6.352 4.646 0.243 1.00 88.69 113 ALA A N 1
ATOM 870 C CA . ALA A 1 113 ? 5.807 4.566 -1.110 1.00 88.69 113 ALA A CA 1
ATOM 871 C C . ALA A 1 113 ? 6.861 4.072 -2.128 1.00 88.69 113 ALA A C 1
ATOM 873 O O . ALA A 1 113 ? 7.965 4.611 -2.222 1.00 88.69 113 ALA A O 1
ATOM 874 N N . VAL A 1 114 ? 6.502 3.052 -2.915 1.00 92.81 114 VAL A N 1
ATOM 875 C CA . VAL A 1 114 ? 7.380 2.463 -3.938 1.00 92.81 114 VAL A CA 1
ATOM 876 C C . VAL A 1 114 ? 7.062 3.082 -5.294 1.00 92.81 114 VAL A C 1
ATOM 878 O O . VAL A 1 114 ? 5.947 2.951 -5.795 1.00 92.81 114 VAL A O 1
ATOM 881 N N . ASP A 1 115 ? 8.048 3.721 -5.917 1.00 94.75 115 ASP A N 1
ATOM 882 C CA . ASP A 1 115 ? 7.929 4.240 -7.281 1.00 94.75 115 ASP A CA 1
ATOM 883 C C . ASP A 1 115 ? 8.569 3.286 -8.281 1.00 94.75 115 ASP A C 1
ATOM 885 O O . ASP A 1 115 ? 9.659 2.763 -8.063 1.00 94.75 115 ASP A O 1
ATOM 889 N N . CYS A 1 116 ? 7.935 3.107 -9.436 1.00 96.19 116 CYS A N 1
ATOM 890 C CA . CYS A 1 116 ? 8.485 2.295 -10.507 1.00 96.19 116 CYS A CA 1
ATOM 891 C C . CYS A 1 116 ? 9.838 2.847 -10.978 1.00 96.19 116 CYS A C 1
ATOM 893 O O . CYS A 1 116 ? 9.937 3.981 -11.451 1.00 96.19 116 CYS A O 1
ATOM 895 N N . SER A 1 117 ? 10.868 2.002 -10.973 1.00 95.69 117 SER A N 1
ATOM 896 C CA . SER A 1 117 ? 12.224 2.367 -11.399 1.00 95.69 117 SER A CA 1
ATOM 897 C C . SER A 1 117 ? 12.290 2.918 -12.829 1.00 95.69 117 SER A C 1
ATOM 899 O O . SER A 1 117 ? 13.118 3.789 -13.096 1.00 95.69 117 SER A O 1
ATOM 901 N N . LYS A 1 118 ? 11.409 2.446 -13.727 1.00 96.31 118 LYS A N 1
ATOM 902 C CA . LYS A 1 118 ? 11.372 2.815 -15.151 1.00 96.31 118 LYS A CA 1
ATOM 903 C C . LYS A 1 118 ? 10.527 4.057 -15.442 1.00 96.31 118 LYS A C 1
ATOM 905 O O . LYS A 1 118 ? 11.013 4.966 -16.099 1.00 96.31 118 LYS A O 1
ATOM 910 N N . CYS A 1 119 ? 9.270 4.090 -14.994 1.00 96.12 119 CYS A N 1
ATOM 911 C CA . CYS A 1 119 ? 8.330 5.166 -15.350 1.00 96.12 119 CYS A CA 1
ATOM 912 C C . CYS A 1 119 ? 8.060 6.177 -14.228 1.00 96.12 119 CYS A C 1
ATOM 914 O O . CYS A 1 119 ? 7.275 7.096 -14.436 1.00 96.12 119 CYS A O 1
ATOM 916 N N . LYS A 1 120 ? 8.668 5.996 -13.046 1.00 95.25 120 LYS A N 1
ATOM 917 C CA . LYS A 1 120 ? 8.528 6.858 -11.856 1.00 95.25 120 LYS A CA 1
ATOM 918 C C . LYS A 1 120 ? 7.099 7.026 -11.330 1.00 95.25 120 LYS A C 1
ATOM 920 O O . LYS A 1 120 ? 6.863 7.835 -10.442 1.00 95.25 120 LYS A O 1
ATOM 925 N N . LYS A 1 121 ? 6.148 6.243 -11.842 1.00 92.75 121 LYS A N 1
ATOM 926 C CA . LYS A 1 121 ? 4.793 6.174 -11.298 1.00 92.75 121 LYS A CA 1
ATOM 927 C C . LYS A 1 121 ? 4.794 5.368 -10.011 1.00 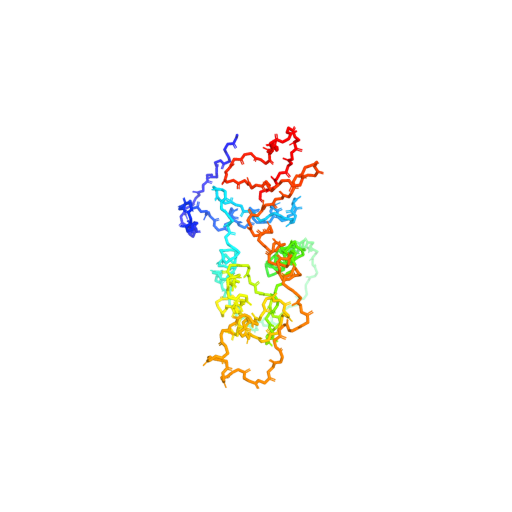92.75 121 LYS A C 1
ATOM 929 O O . LYS A 1 121 ? 5.442 4.322 -9.940 1.00 92.75 121 LYS A O 1
ATOM 934 N N . TRP A 1 122 ? 4.015 5.842 -9.052 1.00 92.31 122 TRP A N 1
ATOM 935 C CA . TRP A 1 122 ? 3.764 5.149 -7.802 1.00 92.31 122 TRP A CA 1
ATOM 936 C C . TRP A 1 122 ? 3.127 3.776 -8.056 1.00 92.31 122 TRP A C 1
ATOM 938 O O . TRP A 1 122 ? 2.219 3.642 -8.882 1.00 92.31 122 TRP A O 1
ATOM 948 N N . VAL A 1 123 ? 3.639 2.748 -7.382 1.00 93.06 123 VAL A N 1
ATOM 949 C CA . VAL A 1 123 ? 3.121 1.381 -7.436 1.00 93.06 123 VAL A CA 1
ATOM 950 C C . VAL A 1 123 ? 2.172 1.169 -6.263 1.00 93.06 123 VAL A C 1
ATOM 952 O O . VAL A 1 123 ? 2.505 1.467 -5.118 1.00 93.06 123 VAL A O 1
ATOM 955 N N . LEU A 1 124 ? 0.978 0.650 -6.548 1.00 88.81 124 LEU A N 1
ATOM 956 C CA . LEU A 1 124 ? -0.054 0.472 -5.531 1.00 88.81 124 LEU A CA 1
ATOM 957 C C . LEU A 1 124 ? 0.347 -0.631 -4.540 1.00 88.81 124 LEU A C 1
ATOM 959 O O . LEU A 1 124 ? 0.894 -1.645 -4.973 1.00 88.81 124 LEU A O 1
ATOM 963 N N . PRO A 1 125 ? -0.003 -0.515 -3.244 1.00 87.12 125 PRO A N 1
ATOM 964 C CA . PRO A 1 125 ? 0.367 -1.508 -2.227 1.00 87.12 125 PRO A CA 1
ATOM 965 C C . PRO A 1 125 ? -0.053 -2.948 -2.551 1.00 87.12 125 PRO A C 1
ATOM 967 O O . PRO A 1 125 ? 0.614 -3.902 -2.172 1.00 87.12 125 PRO A O 1
ATOM 970 N N . GLN A 1 126 ? -1.158 -3.113 -3.279 1.00 85.94 126 GLN A N 1
ATOM 971 C CA . GLN A 1 126 ? -1.676 -4.416 -3.717 1.00 85.94 126 GLN A CA 1
ATOM 972 C C . GLN A 1 126 ? -0.829 -5.087 -4.817 1.00 85.94 126 GLN A C 1
ATOM 974 O O . GLN A 1 126 ? -0.982 -6.280 -5.055 1.00 85.94 126 GLN A O 1
ATOM 979 N N . ASP A 1 127 ? 0.014 -4.317 -5.511 1.00 92.50 127 ASP A N 1
ATOM 980 C CA . ASP A 1 127 ? 0.922 -4.790 -6.558 1.00 92.50 127 ASP A CA 1
ATOM 981 C C . ASP A 1 127 ? 2.357 -4.990 -6.007 1.00 92.50 127 ASP A C 1
ATOM 983 O O . ASP A 1 127 ? 3.298 -5.214 -6.775 1.00 92.50 127 ASP A O 1
ATOM 987 N N . ILE A 1 128 ? 2.531 -4.907 -4.679 1.00 92.75 128 ILE A N 1
ATOM 988 C CA . ILE A 1 128 ? 3.780 -5.168 -3.955 1.00 92.75 128 ILE A CA 1
ATOM 989 C C . ILE A 1 128 ? 3.771 -6.605 -3.416 1.00 92.75 128 ILE A C 1
ATOM 991 O O . ILE A 1 128 ? 2.911 -6.988 -2.623 1.00 92.75 128 ILE A O 1
ATOM 995 N N . ASP A 1 129 ? 4.759 -7.393 -3.829 1.00 92.06 129 ASP A N 1
ATOM 996 C CA . ASP A 1 129 ? 5.056 -8.730 -3.322 1.00 92.06 129 ASP A CA 1
ATOM 997 C C . ASP A 1 129 ? 6.160 -8.618 -2.257 1.00 92.06 129 ASP A C 1
ATOM 999 O O . ASP A 1 129 ? 7.349 -8.524 -2.575 1.00 92.06 129 ASP A O 1
ATOM 1003 N N . GLU A 1 130 ? 5.749 -8.573 -0.986 1.00 88.94 130 GLU A N 1
ATOM 1004 C CA . GLU A 1 130 ? 6.653 -8.432 0.167 1.00 88.94 130 GLU A CA 1
ATOM 1005 C C . GLU A 1 130 ? 7.533 -9.672 0.391 1.00 88.94 130 GLU A C 1
ATOM 1007 O O . GLU A 1 130 ? 8.593 -9.553 0.997 1.00 88.94 130 GLU A O 1
ATOM 1012 N N . ASP A 1 131 ? 7.128 -10.852 -0.094 1.00 87.06 131 ASP A N 1
ATOM 1013 C CA . ASP A 1 131 ? 7.922 -12.080 0.043 1.00 87.06 131 ASP A CA 1
ATOM 1014 C C . ASP A 1 131 ? 9.058 -12.121 -0.979 1.00 87.06 131 ASP A C 1
ATOM 1016 O O . ASP A 1 131 ? 10.149 -12.618 -0.696 1.00 87.06 131 ASP A O 1
ATOM 1020 N N . LYS A 1 132 ? 8.815 -11.571 -2.173 1.00 88.69 132 LYS A N 1
ATOM 1021 C CA . LYS A 1 132 ? 9.836 -11.426 -3.219 1.00 88.69 132 LYS A CA 1
ATOM 1022 C C . LYS A 1 132 ? 10.588 -10.104 -3.165 1.00 88.69 132 LYS A C 1
ATOM 1024 O O . LYS A 1 132 ? 11.531 -9.937 -3.932 1.00 88.69 132 LYS A O 1
ATOM 1029 N N . GLU A 1 133 ? 10.155 -9.165 -2.328 1.00 91.25 133 GLU A N 1
ATOM 1030 C CA . GLU A 1 133 ? 10.668 -7.792 -2.276 1.00 91.25 133 GLU A CA 1
ATOM 1031 C C . GLU A 1 133 ? 10.601 -7.078 -3.638 1.00 91.25 133 GLU A C 1
ATOM 1033 O O . GLU A 1 133 ? 11.478 -6.295 -4.024 1.00 91.25 133 GLU A O 1
ATOM 1038 N N . THR A 1 134 ? 9.535 -7.346 -4.391 1.00 93.88 134 THR A N 1
ATOM 1039 C CA . THR A 1 134 ? 9.329 -6.762 -5.720 1.00 93.88 134 THR A CA 1
ATOM 1040 C C . THR A 1 134 ? 7.966 -6.104 -5.827 1.00 93.88 134 THR A C 1
ATOM 1042 O O . THR A 1 134 ? 6.985 -6.584 -5.280 1.00 93.88 134 THR A O 1
ATOM 1045 N N . ALA A 1 135 ? 7.896 -5.005 -6.566 1.00 95.56 135 ALA A N 1
ATOM 1046 C CA . ALA A 1 135 ? 6.666 -4.304 -6.892 1.00 95.56 135 ALA A CA 1
ATOM 1047 C C . ALA A 1 135 ? 6.448 -4.336 -8.404 1.00 95.56 135 ALA A C 1
ATOM 1049 O O . ALA A 1 135 ? 7.357 -4.009 -9.176 1.00 95.56 135 ALA A O 1
ATOM 1050 N N . HIS A 1 136 ? 5.253 -4.729 -8.839 1.00 96.88 136 HIS A N 1
ATOM 1051 C CA . HIS A 1 136 ? 4.886 -4.777 -10.249 1.00 96.88 136 HIS A CA 1
ATOM 1052 C C . HIS A 1 136 ? 4.167 -3.491 -10.668 1.00 96.88 136 HIS A C 1
ATOM 1054 O O . HIS A 1 136 ? 3.091 -3.165 -10.178 1.00 96.88 136 HIS A O 1
ATOM 1060 N N . CYS A 1 137 ? 4.735 -2.751 -11.619 1.00 96.50 137 CYS A N 1
ATOM 1061 C CA . CYS A 1 137 ? 4.121 -1.532 -12.132 1.00 96.50 137 CYS A CA 1
ATOM 1062 C C . CYS A 1 137 ? 2.957 -1.866 -13.081 1.00 96.50 137 CYS A C 1
ATOM 1064 O O . CYS A 1 137 ? 3.133 -1.944 -14.296 1.00 96.50 137 CYS A O 1
ATOM 1066 N N . ASN A 1 138 ? 1.767 -2.072 -12.520 1.00 94.25 138 ASN A N 1
ATOM 1067 C CA . ASN A 1 138 ? 0.608 -2.634 -13.208 1.00 94.25 138 ASN A CA 1
ATOM 1068 C C . ASN A 1 138 ? 0.106 -1.768 -14.392 1.00 94.25 138 ASN A C 1
ATOM 1070 O O . ASN A 1 138 ? -0.388 -0.653 -14.176 1.00 94.25 138 ASN A O 1
ATOM 1074 N N . PRO A 1 139 ? 0.155 -2.268 -15.646 1.00 93.38 139 PRO A N 1
ATOM 1075 C CA . PRO A 1 139 ? -0.299 -1.521 -16.823 1.00 93.38 139 PRO A CA 1
ATOM 1076 C C . PRO A 1 139 ? -1.772 -1.111 -16.786 1.00 93.38 139 PRO A C 1
ATOM 1078 O O . PRO A 1 139 ? -2.136 -0.091 -17.366 1.00 93.38 139 PRO A O 1
ATOM 1081 N N . LYS A 1 140 ? -2.620 -1.852 -16.057 1.00 89.19 140 LYS A N 1
ATOM 1082 C CA . LYS A 1 140 ? -4.054 -1.540 -15.930 1.00 89.19 140 LYS A CA 1
ATOM 1083 C C . LYS A 1 140 ? -4.316 -0.197 -15.250 1.00 89.19 140 LYS A C 1
ATOM 1085 O O . LYS A 1 140 ? -5.359 0.399 -15.484 1.00 89.19 140 LYS A O 1
ATOM 1090 N N . PHE A 1 141 ? -3.372 0.285 -14.443 1.00 84.44 141 PHE A N 1
ATOM 1091 C CA . PHE A 1 141 ? -3.444 1.584 -13.765 1.00 84.44 141 PHE A CA 1
ATOM 1092 C C . PHE A 1 141 ? -2.482 2.602 -14.393 1.00 84.44 141 PHE A C 1
ATOM 1094 O O . PHE A 1 141 ? -1.996 3.519 -13.736 1.00 84.44 141 PHE A O 1
ATOM 1101 N N . GLY A 1 142 ? -2.169 2.424 -15.681 1.00 86.50 142 GLY A N 1
ATOM 1102 C CA . GLY A 1 142 ? -1.241 3.277 -16.416 1.00 86.50 142 GLY A CA 1
ATOM 1103 C C . GLY A 1 142 ? 0.234 3.005 -16.109 1.00 86.50 142 GLY A C 1
ATOM 1104 O O . GLY A 1 142 ? 1.076 3.845 -16.430 1.00 86.50 142 GLY A O 1
ATOM 1105 N N . GLY A 1 143 ? 0.565 1.875 -15.480 1.00 93.44 143 GLY A N 1
ATOM 1106 C CA . GLY A 1 143 ? 1.942 1.433 -15.271 1.00 93.44 143 GLY A CA 1
ATOM 1107 C C . GLY A 1 143 ? 2.637 0.965 -16.555 1.00 93.44 143 GLY A C 1
ATOM 1108 O O . GLY A 1 143 ? 2.028 0.842 -17.614 1.00 93.44 143 GLY A O 1
ATOM 1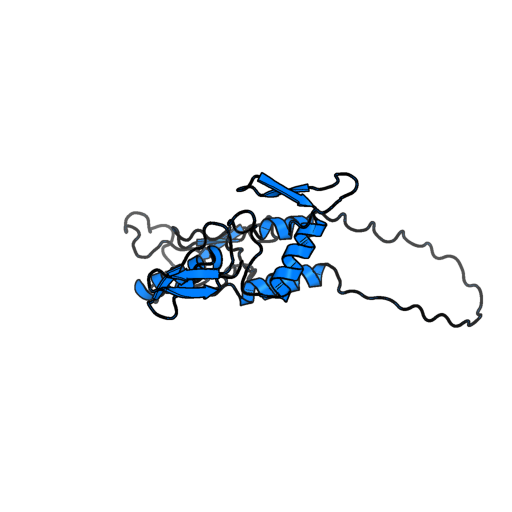109 N N . CYS A 1 144 ? 3.940 0.694 -16.467 1.00 96.31 144 CYS A N 1
ATOM 1110 C CA . CYS A 1 144 ? 4.757 0.268 -17.613 1.00 96.31 144 CYS A CA 1
ATOM 1111 C C . CYS A 1 144 ? 5.052 -1.243 -17.661 1.00 96.31 144 CYS A C 1
ATOM 1113 O O . CYS A 1 144 ? 5.806 -1.688 -18.523 1.00 96.31 144 CYS A O 1
ATOM 1115 N N . GLY A 1 145 ? 4.527 -2.026 -16.714 1.00 96.00 145 GLY A N 1
ATOM 1116 C CA . GLY A 1 145 ? 4.748 -3.471 -16.593 1.00 96.00 145 GLY A CA 1
ATOM 1117 C C . GLY A 1 145 ? 6.099 -3.870 -15.994 1.00 96.00 145 GLY A C 1
ATOM 1118 O O . GLY A 1 145 ? 6.329 -5.049 -15.738 1.00 96.00 145 GLY A O 1
ATOM 1119 N N . ALA A 1 146 ? 7.000 -2.913 -15.750 1.00 96.44 146 ALA A N 1
ATOM 1120 C CA . ALA A 1 146 ? 8.294 -3.195 -15.141 1.00 96.44 146 ALA A CA 1
ATOM 1121 C C . ALA A 1 146 ? 8.152 -3.610 -13.669 1.00 96.44 146 ALA A C 1
ATOM 1123 O O . ALA A 1 146 ? 7.262 -3.142 -12.956 1.00 96.44 146 ALA A O 1
ATOM 1124 N N . THR A 1 147 ? 9.075 -4.448 -13.209 1.00 95.88 147 THR A N 1
ATOM 1125 C CA . THR A 1 147 ? 9.218 -4.829 -11.803 1.00 95.88 147 THR A CA 1
ATOM 1126 C C . THR A 1 147 ? 10.343 -4.038 -11.143 1.00 95.88 147 THR A C 1
ATOM 1128 O O . THR A 1 147 ? 11.434 -3.877 -11.702 1.00 95.88 147 THR A O 1
ATOM 1131 N N . THR A 1 148 ? 10.090 -3.561 -9.934 1.00 95.44 148 THR A N 1
ATOM 1132 C CA . THR A 1 148 ? 10.992 -2.701 -9.163 1.00 95.44 148 THR A CA 1
ATOM 1133 C C . THR A 1 148 ? 11.275 -3.343 -7.809 1.00 95.44 148 THR A C 1
ATOM 1135 O O . THR A 1 148 ? 10.397 -3.979 -7.240 1.00 95.44 148 THR A O 1
ATOM 1138 N N . CYS A 1 149 ? 12.501 -3.218 -7.304 1.00 93.81 149 CYS A N 1
ATOM 1139 C CA . CYS A 1 149 ? 12.850 -3.645 -5.954 1.00 93.81 149 CYS A CA 1
ATOM 1140 C C . CYS A 1 149 ? 12.249 -2.674 -4.936 1.00 93.81 149 CYS A C 1
ATOM 1142 O O . CYS A 1 149 ? 12.453 -1.466 -5.032 1.00 93.81 149 CYS A O 1
ATOM 1144 N N . VAL A 1 150 ? 11.545 -3.210 -3.947 1.00 93.00 150 VAL A N 1
ATOM 1145 C CA . VAL A 1 150 ? 10.829 -2.420 -2.932 1.00 93.00 150 VAL A CA 1
ATOM 1146 C C . VAL A 1 150 ? 11.759 -1.790 -1.893 1.00 93.00 150 VAL A C 1
ATOM 1148 O O . VAL A 1 150 ? 11.327 -0.946 -1.117 1.00 93.00 150 VAL A O 1
ATOM 1151 N N . ILE A 1 151 ? 13.014 -2.241 -1.827 1.00 91.19 151 ILE A N 1
ATOM 1152 C CA . ILE A 1 151 ? 13.997 -1.780 -0.842 1.00 91.19 151 ILE A CA 1
ATOM 1153 C C . ILE A 1 151 ? 14.815 -0.613 -1.407 1.00 91.19 151 ILE A C 1
ATOM 1155 O O . ILE A 1 151 ? 14.940 0.419 -0.763 1.00 91.19 151 ILE A O 1
ATOM 1159 N N . CYS A 1 152 ? 15.355 -0.741 -2.626 1.00 90.62 152 CYS A N 1
ATOM 1160 C CA . CYS A 1 152 ? 16.172 0.317 -3.241 1.00 90.62 152 CYS A CA 1
ATOM 1161 C C . CYS A 1 152 ? 15.437 1.184 -4.274 1.00 90.62 152 CYS A C 1
ATOM 1163 O O . CYS A 1 152 ? 16.064 2.057 -4.872 1.00 90.62 152 CYS A O 1
ATOM 1165 N N . ASN A 1 153 ? 14.158 0.915 -4.567 1.00 91.56 153 ASN A N 1
ATOM 1166 C CA . ASN A 1 153 ? 13.407 1.529 -5.677 1.00 91.56 153 ASN A CA 1
ATOM 1167 C C . ASN A 1 153 ? 14.094 1.389 -7.060 1.00 91.56 153 ASN A C 1
ATOM 1169 O O . ASN A 1 153 ? 13.788 2.102 -8.021 1.00 91.56 153 ASN A O 1
ATOM 1173 N N . GLY A 1 154 ? 15.036 0.448 -7.182 1.00 92.06 154 GLY A N 1
ATOM 1174 C CA . GLY A 1 154 ? 15.762 0.122 -8.405 1.00 92.06 154 GLY A CA 1
ATOM 1175 C C . GLY A 1 154 ? 15.073 -0.965 -9.237 1.00 92.06 154 GLY A C 1
ATOM 1176 O O . GLY A 1 154 ? 13.989 -1.438 -8.902 1.00 92.06 154 GLY A O 1
ATOM 1177 N N . PRO A 1 155 ? 15.657 -1.391 -10.367 1.00 92.62 155 PRO A N 1
ATOM 1178 C CA . PRO A 1 155 ? 15.192 -2.579 -11.084 1.00 92.62 155 PRO A CA 1
ATOM 1179 C C . PRO A 1 155 ? 15.144 -3.801 -10.159 1.00 92.62 155 PRO A C 1
ATOM 1181 O O . PRO A 1 155 ? 16.020 -3.954 -9.308 1.00 92.62 155 PRO A O 1
ATOM 1184 N N . ALA A 1 156 ? 14.133 -4.657 -10.324 1.00 91.50 156 ALA A N 1
ATOM 1185 C CA . ALA A 1 156 ? 14.037 -5.892 -9.551 1.00 91.50 156 ALA A CA 1
ATOM 1186 C C . ALA A 1 156 ? 15.320 -6.730 -9.683 1.00 91.50 156 ALA A C 1
ATOM 1188 O O . ALA A 1 156 ? 15.862 -6.895 -10.779 1.00 91.50 156 ALA A O 1
ATOM 1189 N N . HIS A 1 157 ? 15.788 -7.254 -8.557 1.00 86.56 157 HIS A N 1
ATOM 1190 C CA . HIS A 1 157 ? 16.959 -8.114 -8.449 1.00 86.56 157 HIS A CA 1
ATOM 1191 C C . HIS A 1 157 ? 16.655 -9.223 -7.431 1.00 86.56 157 HIS A C 1
ATOM 1193 O O . HIS A 1 157 ? 15.780 -9.038 -6.584 1.00 86.56 157 HIS A O 1
ATOM 1199 N N . PRO A 1 158 ? 17.340 -10.376 -7.492 1.00 80.19 158 PRO A N 1
ATOM 1200 C CA . PRO A 1 158 ? 17.157 -11.423 -6.492 1.00 80.19 158 PRO A CA 1
ATOM 1201 C C . PRO A 1 158 ? 17.566 -10.936 -5.088 1.00 80.19 158 PRO A C 1
ATOM 1203 O O . PRO A 1 158 ? 18.424 -10.047 -4.978 1.00 80.19 158 PRO A O 1
ATOM 1206 N N . PRO A 1 159 ? 16.979 -11.501 -4.016 1.00 73.81 159 PRO A N 1
ATOM 1207 C CA . PRO A 1 159 ? 17.408 -11.210 -2.655 1.00 73.81 159 PRO A CA 1
ATOM 1208 C C . PRO A 1 159 ? 18.842 -11.721 -2.424 1.00 73.81 159 PRO A C 1
ATOM 1210 O O . PRO A 1 159 ? 19.249 -12.709 -3.045 1.00 73.81 159 PRO A O 1
ATOM 1213 N N . PRO A 1 160 ? 19.616 -11.088 -1.524 1.00 69.62 160 PRO A N 1
ATOM 1214 C CA . PRO A 1 160 ? 20.988 -11.489 -1.210 1.00 69.62 160 PRO A CA 1
ATOM 1215 C C . PRO A 1 160 ? 21.084 -12.922 -0.661 1.00 69.62 160 PRO A C 1
ATOM 1217 O O . PRO A 1 160 ? 22.106 -13.577 -0.845 1.00 69.62 160 PRO A O 1
ATOM 1220 N N . SER A 1 161 ? 20.010 -13.432 -0.051 1.00 69.38 161 SER A N 1
ATOM 1221 C CA . SER A 1 161 ? 19.899 -14.798 0.475 1.00 69.38 161 SER A CA 1
ATOM 1222 C C . SER A 1 161 ? 19.614 -15.867 -0.590 1.00 69.38 161 SER A C 1
ATOM 1224 O O . SER A 1 161 ? 19.577 -17.056 -0.270 1.00 69.38 161 SER A O 1
ATOM 1226 N N . ALA A 1 162 ? 19.414 -15.491 -1.860 1.00 70.12 162 ALA A N 1
ATOM 1227 C CA . ALA A 1 162 ? 19.152 -16.461 -2.915 1.00 70.12 162 ALA A CA 1
ATOM 1228 C C . ALA A 1 162 ? 20.370 -17.388 -3.126 1.00 70.12 162 ALA A C 1
ATOM 1230 O O . ALA A 1 162 ? 21.502 -16.909 -3.249 1.00 70.12 162 ALA A O 1
ATOM 1231 N N . PRO A 1 163 ? 20.171 -18.718 -3.225 1.00 69.94 163 PRO A N 1
ATOM 1232 C CA . PRO A 1 163 ? 21.267 -19.656 -3.428 1.00 69.94 163 PRO A CA 1
ATOM 1233 C C . PRO A 1 163 ? 22.036 -19.316 -4.712 1.00 69.94 163 PRO A C 1
ATOM 1235 O O . PRO A 1 163 ? 21.452 -19.185 -5.794 1.00 69.94 163 PRO A O 1
ATOM 1238 N N . LYS A 1 164 ? 23.368 -19.212 -4.591 1.00 65.88 164 LYS A N 1
ATOM 1239 C CA . LYS A 1 164 ? 24.306 -18.761 -5.643 1.00 65.88 164 LYS A CA 1
ATOM 1240 C C . LYS A 1 164 ? 24.184 -19.519 -6.980 1.00 65.88 164 LYS A C 1
ATOM 1242 O O . LYS A 1 164 ? 24.628 -19.014 -8.005 1.00 65.88 164 LYS A O 1
ATOM 1247 N N . GLY A 1 165 ? 23.530 -20.683 -7.006 1.00 65.50 165 GLY A N 1
ATOM 1248 C CA . GLY A 1 165 ? 23.366 -21.530 -8.193 1.00 65.50 165 GLY A CA 1
ATOM 1249 C C . GLY A 1 165 ? 22.358 -21.057 -9.252 1.00 65.50 165 GLY A C 1
ATOM 1250 O O . GLY A 1 165 ? 22.360 -21.606 -10.348 1.00 65.50 165 GLY A O 1
ATOM 1251 N N . LYS A 1 166 ? 21.500 -20.057 -8.982 1.00 55.22 166 LYS A N 1
ATOM 1252 C CA . LYS A 1 166 ? 20.526 -19.533 -9.979 1.00 55.22 166 LYS A CA 1
ATOM 1253 C C . LYS A 1 166 ? 20.692 -18.043 -10.315 1.00 55.22 166 LYS A C 1
ATOM 1255 O O . LYS A 1 166 ? 19.921 -17.500 -11.103 1.00 55.22 166 LYS A O 1
ATOM 1260 N N . ALA A 1 167 ? 21.718 -17.384 -9.773 1.00 53.06 167 ALA A N 1
ATOM 1261 C CA . ALA A 1 167 ? 21.949 -15.944 -9.930 1.00 53.06 167 ALA A CA 1
ATOM 1262 C C . ALA A 1 167 ? 22.596 -15.535 -11.276 1.00 53.06 167 ALA A C 1
ATOM 1264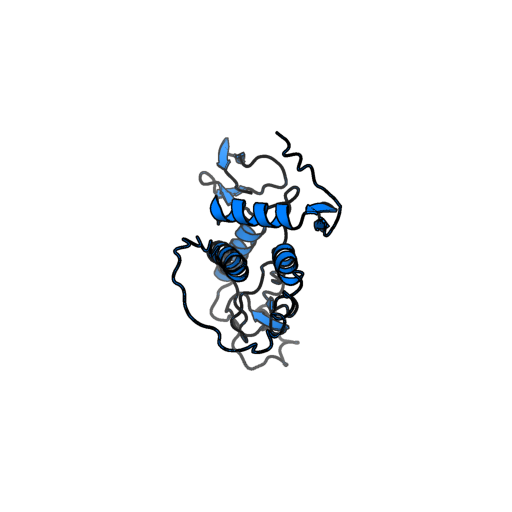 O O . ALA A 1 167 ? 22.689 -14.346 -11.581 1.00 53.06 167 ALA A O 1
ATOM 1265 N N . ALA A 1 168 ? 23.007 -16.495 -12.112 1.00 54.12 168 ALA A N 1
ATOM 1266 C CA . ALA A 1 168 ? 23.858 -16.243 -13.281 1.00 54.12 168 ALA A CA 1
ATOM 1267 C C . ALA A 1 168 ? 23.225 -15.390 -14.405 1.00 54.12 168 ALA A C 1
ATOM 1269 O O . ALA A 1 168 ? 23.950 -14.905 -15.266 1.00 54.12 168 ALA A O 1
ATOM 1270 N N . LYS A 1 169 ? 21.902 -15.153 -14.411 1.00 56.59 169 LYS A N 1
ATOM 1271 C CA . LYS A 1 169 ? 21.239 -14.296 -15.423 1.00 56.59 169 LYS A CA 1
ATOM 1272 C C . LYS A 1 169 ? 20.983 -12.843 -14.989 1.00 56.59 169 LYS A C 1
ATOM 1274 O O . LYS A 1 169 ? 20.530 -12.056 -15.811 1.00 56.59 169 LYS A O 1
ATOM 1279 N N . PHE A 1 170 ? 21.299 -12.461 -13.747 1.00 55.75 170 PHE A N 1
ATOM 1280 C CA . PHE A 1 170 ? 21.109 -11.087 -13.231 1.00 55.75 170 PHE A CA 1
ATOM 1281 C C . PHE A 1 170 ? 22.437 -10.376 -12.894 1.00 55.75 170 PHE A C 1
ATOM 1283 O O . PHE A 1 170 ? 22.469 -9.412 -12.132 1.00 55.75 170 PHE A O 1
ATOM 1290 N N . ALA A 1 171 ? 23.543 -10.859 -13.461 1.00 47.97 171 ALA A N 1
ATOM 1291 C CA . ALA A 1 171 ? 24.914 -10.672 -12.986 1.00 47.97 171 ALA A CA 1
ATOM 1292 C C . ALA A 1 171 ? 25.562 -9.281 -13.195 1.00 47.97 171 ALA A C 1
ATOM 1294 O O . ALA A 1 171 ? 26.759 -9.213 -13.457 1.00 47.97 171 ALA A O 1
ATOM 1295 N N . SER A 1 172 ? 24.850 -8.150 -13.101 1.00 50.00 172 SER A N 1
ATOM 1296 C CA . SER A 1 172 ? 25.526 -6.844 -13.308 1.00 50.00 172 SER A CA 1
ATOM 1297 C C . SER A 1 172 ? 24.995 -5.638 -12.542 1.00 50.00 172 SER A C 1
ATOM 1299 O O . SER A 1 172 ? 25.549 -4.553 -12.701 1.00 50.00 172 SER A O 1
ATOM 1301 N N . LYS A 1 173 ? 23.963 -5.770 -11.702 1.00 56.66 173 LYS A N 1
ATOM 1302 C CA . LYS A 1 173 ? 23.599 -4.680 -10.785 1.00 56.66 173 LYS A CA 1
ATOM 1303 C C . LYS A 1 173 ? 23.838 -5.124 -9.351 1.00 56.66 173 LYS A C 1
ATOM 1305 O O . LYS A 1 173 ? 23.334 -6.188 -8.987 1.00 56.66 173 LYS A O 1
ATOM 1310 N N . PRO A 1 174 ? 24.600 -4.353 -8.549 1.00 62.09 174 PRO A N 1
ATOM 1311 C CA . PRO A 1 174 ? 24.681 -4.622 -7.126 1.00 62.09 174 PRO A CA 1
ATOM 1312 C C . PRO A 1 174 ? 23.244 -4.597 -6.612 1.00 62.09 174 PRO A C 1
ATOM 1314 O O . PRO A 1 174 ? 22.519 -3.627 -6.847 1.00 62.09 174 PRO A O 1
ATOM 1317 N N . GLY A 1 175 ? 22.803 -5.699 -6.004 1.00 67.12 175 GLY A N 1
ATOM 1318 C CA . GLY A 1 175 ? 21.529 -5.721 -5.294 1.00 67.12 175 GLY A CA 1
ATOM 1319 C C . GLY A 1 175 ? 21.542 -4.696 -4.157 1.00 67.12 175 GLY A C 1
ATOM 1320 O O . GLY A 1 175 ? 22.458 -3.885 -4.032 1.00 67.12 175 GLY A O 1
ATOM 1321 N N . CYS A 1 176 ? 20.553 -4.746 -3.273 1.00 76.06 176 CYS A N 1
ATOM 1322 C CA . CYS A 1 176 ? 20.540 -3.981 -2.023 1.00 76.06 176 CYS A CA 1
ATOM 1323 C C . CYS A 1 176 ? 21.661 -4.404 -1.045 1.00 76.06 176 CYS A C 1
ATOM 1325 O O . CYS A 1 176 ? 21.383 -4.671 0.113 1.00 76.06 176 CYS A O 1
ATOM 1327 N N . THR A 1 177 ? 22.925 -4.468 -1.471 1.00 72.19 177 THR A N 1
ATOM 1328 C CA . THR A 1 177 ? 24.087 -4.823 -0.641 1.00 72.19 177 THR A CA 1
ATOM 1329 C C . THR A 1 177 ? 24.368 -3.809 0.458 1.00 72.19 177 THR A C 1
ATOM 1331 O O . THR A 1 177 ? 25.146 -4.096 1.357 1.00 72.19 177 THR A O 1
ATOM 1334 N N . LYS A 1 178 ? 23.760 -2.622 0.379 1.00 76.75 178 LYS A N 1
ATOM 1335 C CA . LYS A 1 178 ? 23.910 -1.562 1.377 1.00 76.75 178 LYS A CA 1
ATOM 1336 C C . LYS A 1 178 ? 22.896 -1.628 2.516 1.00 76.75 178 LYS A C 1
ATOM 1338 O O . LYS A 1 178 ? 23.078 -0.885 3.465 1.00 76.75 178 LYS A O 1
ATOM 1343 N N . VAL A 1 179 ? 21.848 -2.444 2.400 1.00 82.50 179 VAL A N 1
ATOM 1344 C CA . VAL A 1 179 ? 20.776 -2.506 3.402 1.00 82.50 179 VAL A CA 1
ATOM 1345 C C . VAL A 1 179 ? 20.952 -3.788 4.195 1.00 82.50 179 VAL A C 1
ATOM 1347 O O . VAL A 1 179 ? 20.994 -4.866 3.596 1.00 82.50 179 VAL A O 1
ATOM 1350 N N . ASN A 1 180 ? 21.103 -3.670 5.510 1.00 87.38 180 ASN A N 1
ATOM 1351 C CA . ASN A 1 180 ? 21.215 -4.840 6.378 1.00 87.38 180 ASN A CA 1
ATOM 1352 C C . ASN A 1 180 ? 19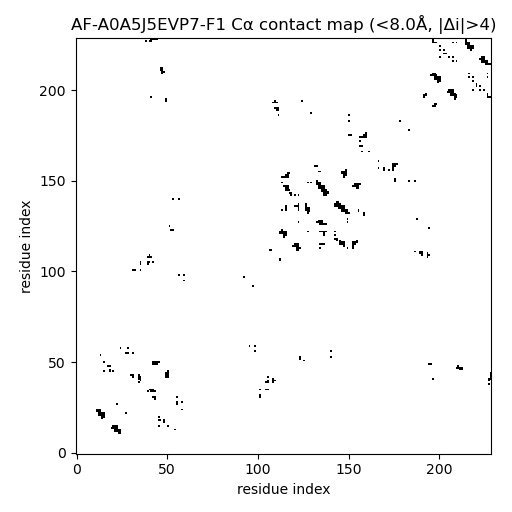.839 -5.525 6.554 1.00 87.38 180 ASN A C 1
ATOM 1354 O O . ASN A 1 180 ? 18.801 -5.002 6.135 1.00 87.38 180 ASN A O 1
ATOM 1358 N N . ASP A 1 181 ? 19.823 -6.728 7.133 1.00 86.31 181 ASP A N 1
ATOM 1359 C CA . ASP A 1 181 ? 18.575 -7.485 7.304 1.00 86.31 181 ASP A CA 1
ATOM 1360 C C . ASP A 1 181 ? 17.593 -6.796 8.274 1.00 86.31 181 ASP A C 1
ATOM 1362 O O . ASP A 1 181 ? 16.379 -6.901 8.081 1.00 86.31 181 ASP A O 1
ATOM 1366 N N . ASP A 1 182 ? 18.094 -6.029 9.247 1.00 88.56 182 ASP A N 1
ATOM 1367 C CA . ASP A 1 182 ? 17.274 -5.294 10.219 1.00 88.56 182 ASP A CA 1
ATOM 1368 C C . ASP A 1 182 ? 16.531 -4.116 9.569 1.00 88.56 182 ASP A C 1
ATOM 1370 O O . ASP A 1 182 ? 15.313 -4.001 9.691 1.00 88.56 182 ASP A O 1
ATOM 1374 N N . GLU A 1 183 ? 17.229 -3.284 8.795 1.00 88.25 183 GLU A N 1
ATOM 1375 C CA . GLU A 1 183 ? 16.674 -2.174 8.012 1.00 88.25 183 GLU A CA 1
ATOM 1376 C C . GLU A 1 183 ? 15.656 -2.685 6.989 1.00 88.25 183 GLU A C 1
ATOM 1378 O O . GLU A 1 183 ? 14.592 -2.100 6.779 1.00 88.25 183 GLU A O 1
ATOM 1383 N N . ARG A 1 184 ? 15.959 -3.818 6.353 1.00 87.75 184 ARG A N 1
ATOM 1384 C CA . ARG A 1 184 ? 15.047 -4.502 5.436 1.00 87.75 184 ARG A CA 1
ATOM 1385 C C . ARG A 1 184 ? 13.785 -4.975 6.164 1.00 87.75 184 ARG A C 1
ATOM 1387 O O . ARG A 1 184 ? 12.680 -4.794 5.643 1.00 87.75 184 ARG A O 1
ATOM 1394 N N . GLY A 1 185 ? 13.941 -5.531 7.365 1.00 87.62 185 GLY A N 1
ATOM 1395 C CA . GLY A 1 185 ? 12.845 -5.886 8.262 1.00 87.62 185 GLY A CA 1
ATOM 1396 C C . GLY A 1 185 ? 11.996 -4.676 8.649 1.00 87.62 185 GLY A C 1
ATOM 139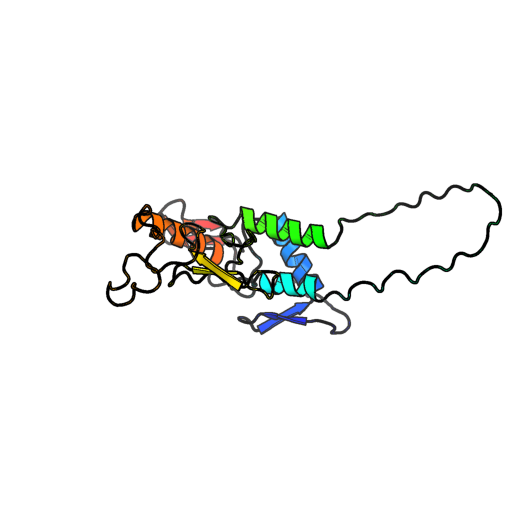7 O O . GLY A 1 185 ? 10.770 -4.746 8.575 1.00 87.62 185 GLY A O 1
ATOM 1398 N N . GLU A 1 186 ? 12.626 -3.546 8.966 1.00 88.19 186 GLU A N 1
ATOM 1399 C CA . GLU A 1 186 ? 11.946 -2.302 9.329 1.00 88.19 186 GLU A CA 1
ATOM 1400 C C . GLU A 1 186 ? 11.146 -1.715 8.157 1.00 88.19 186 GLU A C 1
ATOM 1402 O O . GLU A 1 186 ? 9.978 -1.357 8.319 1.00 88.19 186 GLU A O 1
ATOM 1407 N N . VAL A 1 187 ? 11.723 -1.668 6.950 1.00 87.44 187 VAL A N 1
ATOM 1408 C CA . VAL A 1 187 ? 11.023 -1.198 5.741 1.00 87.44 187 VAL A CA 1
ATOM 1409 C C . VAL A 1 187 ? 9.808 -2.077 5.438 1.00 87.44 187 VAL A C 1
ATOM 1411 O O . VAL A 1 187 ? 8.724 -1.559 5.152 1.00 87.44 187 VAL A O 1
ATOM 1414 N N . ARG A 1 188 ? 9.966 -3.405 5.530 1.00 88.19 188 ARG A N 1
ATOM 1415 C CA . ARG A 1 188 ? 8.859 -4.358 5.361 1.00 88.19 188 ARG A CA 1
ATOM 1416 C C . ARG A 1 188 ? 7.787 -4.142 6.426 1.00 88.19 188 ARG A C 1
ATOM 1418 O O . ARG A 1 188 ? 6.601 -4.112 6.105 1.00 88.19 188 ARG A O 1
ATOM 1425 N N . PHE A 1 189 ? 8.199 -3.967 7.678 1.00 85.69 189 PHE A N 1
ATOM 1426 C CA . PHE A 1 189 ? 7.301 -3.739 8.800 1.00 85.69 189 PHE A CA 1
ATOM 1427 C C . PHE A 1 189 ? 6.467 -2.467 8.606 1.00 85.69 189 PHE A C 1
ATOM 1429 O O . PHE A 1 189 ? 5.243 -2.556 8.637 1.00 85.69 189 PHE A O 1
ATOM 1436 N N . LYS A 1 190 ? 7.087 -1.319 8.301 1.00 83.94 190 LYS A N 1
ATOM 1437 C CA . LYS A 1 190 ? 6.376 -0.045 8.067 1.00 83.94 190 LYS A CA 1
ATOM 1438 C C . LYS A 1 190 ? 5.325 -0.151 6.958 1.00 83.94 190 LYS A C 1
ATOM 1440 O O . LYS A 1 190 ? 4.194 0.305 7.124 1.00 83.94 190 LYS A O 1
ATOM 1445 N N . ARG A 1 191 ? 5.639 -0.839 5.854 1.00 84.25 191 ARG A N 1
ATOM 1446 C CA . ARG A 1 191 ? 4.661 -1.070 4.776 1.00 84.25 191 ARG A CA 1
ATOM 1447 C C . ARG A 1 191 ? 3.510 -1.979 5.193 1.00 84.25 191 ARG A C 1
ATOM 1449 O O . ARG A 1 191 ? 2.362 -1.692 4.855 1.00 84.25 191 ARG A O 1
ATOM 1456 N N . LEU A 1 192 ? 3.791 -3.063 5.920 1.00 82.06 192 LEU A N 1
ATOM 1457 C CA . LEU A 1 192 ? 2.752 -3.962 6.432 1.00 82.06 192 LEU A CA 1
ATOM 1458 C C . LEU A 1 192 ? 1.839 -3.251 7.432 1.00 82.06 192 LEU A C 1
ATOM 1460 O O . LEU A 1 192 ? 0.626 -3.410 7.352 1.00 82.06 192 LEU A O 1
ATOM 1464 N N . VAL A 1 193 ? 2.405 -2.425 8.311 1.00 79.44 193 VAL A N 1
ATOM 1465 C CA . VAL A 1 193 ? 1.667 -1.577 9.257 1.00 79.44 193 VAL A CA 1
ATOM 1466 C C . VAL A 1 193 ? 0.690 -0.674 8.509 1.00 79.44 193 VAL A C 1
ATOM 1468 O O . VAL A 1 193 ? -0.504 -0.730 8.791 1.00 79.44 193 VAL A O 1
ATOM 1471 N N . GLY A 1 194 ? 1.150 0.064 7.493 1.00 73.56 194 GLY A N 1
ATOM 1472 C CA . GLY A 1 194 ? 0.275 0.919 6.684 1.00 73.56 194 GLY A CA 1
ATOM 1473 C C . GLY A 1 194 ? -0.782 0.140 5.890 1.00 73.56 194 GLY A C 1
ATOM 1474 O O . GLY A 1 194 ? -1.933 0.561 5.794 1.00 73.56 194 GLY A O 1
ATOM 1475 N N . ARG A 1 195 ? -0.426 -1.031 5.344 1.00 75.56 195 ARG A N 1
ATOM 1476 C CA . ARG A 1 195 ? -1.341 -1.853 4.534 1.00 75.56 195 ARG A CA 1
ATOM 1477 C C . ARG A 1 195 ? -2.428 -2.523 5.369 1.00 75.56 195 ARG A C 1
ATOM 1479 O O . ARG A 1 195 ? -3.595 -2.519 4.984 1.00 75.56 195 ARG A O 1
ATOM 1486 N N . GLU A 1 196 ? -2.040 -3.129 6.483 1.00 76.44 196 GLU A N 1
ATOM 1487 C CA . GLU A 1 196 ? -2.947 -3.863 7.361 1.00 76.44 196 GLU A CA 1
ATOM 1488 C C . GLU A 1 196 ? -3.609 -2.940 8.395 1.00 76.44 196 GLU A C 1
ATOM 1490 O O . GLU A 1 196 ? -4.601 -3.323 9.014 1.00 76.44 196 GLU A O 1
ATOM 1495 N N . GLY A 1 197 ? -3.157 -1.683 8.516 1.00 72.50 197 GLY A N 1
ATOM 1496 C CA . GLY A 1 197 ? -3.580 -0.712 9.538 1.00 72.50 197 GLY A CA 1
ATOM 1497 C C . GLY A 1 197 ? -3.270 -1.201 10.940 1.00 72.50 197 GLY A C 1
ATOM 1498 O O . GLY A 1 197 ? -4.093 -1.085 11.847 1.00 72.50 197 GLY A O 1
ATOM 1499 N N . TRP A 1 198 ? -2.113 -1.836 11.093 1.00 83.50 198 TRP A N 1
ATOM 1500 C CA . TRP A 1 198 ? -1.622 -2.185 12.411 1.00 83.50 198 TRP A CA 1
ATOM 1501 C C . TRP A 1 198 ? -1.034 -0.945 13.086 1.00 83.50 198 TRP A C 1
ATOM 1503 O O . TRP A 1 198 ? -0.642 0.007 12.419 1.00 83.50 198 TRP A O 1
ATOM 1513 N N . ARG A 1 199 ? -0.946 -0.951 14.415 1.00 83.62 199 ARG A N 1
ATOM 1514 C CA . ARG A 1 199 ? -0.257 0.096 15.181 1.00 83.62 199 ARG A CA 1
ATOM 1515 C C . ARG A 1 199 ? 0.394 -0.514 16.410 1.00 83.62 199 ARG A C 1
ATOM 1517 O O . ARG A 1 199 ? -0.148 -1.451 16.990 1.00 83.62 199 ARG A O 1
ATOM 1524 N N . GLN A 1 200 ? 1.536 0.015 16.830 1.00 87.19 200 GLN A N 1
ATOM 1525 C CA . GLN A 1 200 ? 2.098 -0.329 18.134 1.00 87.19 200 GLN A CA 1
ATOM 1526 C C . GLN A 1 200 ? 1.378 0.452 19.233 1.00 87.19 200 GLN A C 1
ATOM 1528 O O . GLN A 1 200 ? 1.140 1.649 19.094 1.00 87.19 200 GLN A O 1
ATOM 1533 N N . CYS A 1 201 ? 1.054 -0.222 20.334 1.00 89.75 201 CYS A N 1
ATOM 1534 C CA . CYS A 1 201 ? 0.550 0.431 21.535 1.00 89.75 201 CYS A CA 1
ATOM 1535 C C . CYS A 1 201 ? 1.622 1.357 22.127 1.00 89.75 201 CYS A C 1
ATOM 1537 O O . CYS A 1 201 ? 2.704 0.884 22.479 1.00 89.75 201 CYS A O 1
ATOM 1539 N N . GLY A 1 202 ? 1.298 2.634 22.341 1.00 89.31 202 GLY A N 1
ATOM 1540 C CA . GLY A 1 202 ? 2.231 3.639 22.857 1.00 89.31 202 GLY A CA 1
ATOM 1541 C C . GLY A 1 202 ? 2.769 3.350 24.262 1.00 89.31 202 GLY A C 1
ATOM 1542 O O . GLY A 1 202 ? 3.821 3.860 24.632 1.00 89.31 202 GLY A O 1
ATOM 1543 N N . LYS A 1 203 ? 2.089 2.497 25.044 1.00 93.81 203 LYS A N 1
ATOM 1544 C CA . LYS A 1 203 ? 2.517 2.134 26.406 1.00 93.81 203 LYS A CA 1
ATOM 1545 C C . LYS A 1 203 ? 3.435 0.913 26.472 1.00 93.81 203 LYS A C 1
ATOM 1547 O O . LYS A 1 203 ? 4.335 0.875 27.300 1.00 93.81 203 LYS A O 1
ATOM 1552 N N . CYS A 1 204 ? 3.164 -0.125 25.683 1.00 93.44 204 CYS A N 1
ATOM 1553 C CA . CYS A 1 204 ? 3.821 -1.431 25.851 1.00 93.44 204 CYS A CA 1
ATOM 1554 C C . CYS A 1 204 ? 4.446 -1.996 24.572 1.00 93.44 204 CYS A C 1
ATOM 1556 O O . CYS A 1 204 ? 4.984 -3.098 24.610 1.00 93.44 204 CYS A O 1
ATOM 1558 N N . GLY A 1 205 ? 4.334 -1.292 23.441 1.00 88.44 205 GLY A N 1
ATOM 1559 C CA . GLY A 1 205 ? 4.918 -1.691 22.159 1.00 88.44 205 GLY A CA 1
ATOM 1560 C C . GLY A 1 205 ? 4.239 -2.879 21.472 1.00 88.44 205 GLY A C 1
ATOM 1561 O O . GLY A 1 205 ? 4.602 -3.216 20.348 1.00 88.44 205 GLY A O 1
ATOM 1562 N N . TRP A 1 206 ? 3.243 -3.514 22.101 1.00 88.56 206 TRP A N 1
ATOM 1563 C CA . TRP A 1 206 ? 2.513 -4.621 21.484 1.00 88.56 206 TRP A CA 1
ATOM 1564 C C . TRP A 1 206 ? 1.793 -4.168 20.217 1.00 88.56 206 TRP A C 1
ATOM 1566 O O . TRP A 1 206 ? 1.172 -3.103 20.186 1.00 88.56 206 TRP A O 1
ATOM 1576 N N . MET A 1 207 ? 1.852 -5.015 19.190 1.00 86.56 207 MET A N 1
ATOM 1577 C CA . MET A 1 207 ? 1.131 -4.800 17.944 1.00 86.56 207 MET A CA 1
ATOM 1578 C C . MET A 1 207 ? -0.364 -4.977 18.157 1.00 86.56 207 MET A C 1
ATOM 1580 O O . MET A 1 207 ? -0.832 -6.026 18.600 1.00 86.56 207 MET A O 1
ATOM 1584 N N . LEU A 1 208 ? -1.105 -3.944 17.792 1.00 84.44 208 LEU A N 1
ATOM 1585 C CA . LEU A 1 208 ? -2.548 -3.944 17.734 1.00 84.44 208 LEU A CA 1
ATOM 1586 C C . LEU A 1 208 ? -2.949 -4.053 16.267 1.00 84.44 208 LEU A C 1
ATOM 1588 O O . LEU A 1 208 ? -2.563 -3.235 15.431 1.00 84.44 208 LEU A O 1
ATOM 1592 N N . SER A 1 209 ? -3.719 -5.087 15.963 1.00 80.62 209 SER A N 1
ATOM 1593 C CA . SER A 1 209 ? -4.415 -5.231 14.694 1.00 80.62 209 SER A CA 1
ATOM 1594 C C . SER A 1 209 ? -5.898 -5.175 14.972 1.00 80.62 209 SER A C 1
ATOM 1596 O O . SER A 1 209 ? -6.361 -5.778 15.943 1.00 80.62 209 SER A O 1
ATOM 1598 N N . ARG A 1 210 ? -6.650 -4.540 14.083 1.00 73.75 210 ARG A N 1
ATOM 1599 C CA . ARG A 1 210 ? -8.096 -4.671 14.102 1.00 73.75 210 ARG A CA 1
ATOM 1600 C C . ARG A 1 210 ? -8.535 -5.572 12.962 1.00 73.75 210 ARG A C 1
ATOM 1602 O O . ARG A 1 210 ? -8.287 -5.268 11.799 1.00 73.75 210 ARG A O 1
ATOM 1609 N N . ASP A 1 211 ? -9.181 -6.670 13.311 1.00 59.66 211 ASP A N 1
ATOM 1610 C CA . ASP A 1 211 ? -9.759 -7.621 12.371 1.00 59.66 211 ASP A CA 1
ATOM 1611 C C . ASP A 1 211 ? -11.162 -7.180 11.925 1.00 59.66 211 ASP A C 1
ATOM 1613 O O . ASP A 1 211 ? -11.458 -7.231 10.735 1.00 59.66 211 ASP A O 1
ATOM 1617 N N . THR A 1 212 ? -11.997 -6.662 12.836 1.00 56.53 212 THR A N 1
ATOM 1618 C CA . THR A 1 212 ? -13.317 -6.051 12.577 1.00 56.53 212 THR A CA 1
ATOM 1619 C C . THR A 1 212 ? -13.714 -5.062 13.699 1.00 56.53 212 THR A C 1
ATOM 1621 O O . THR A 1 212 ? -13.081 -5.026 14.748 1.00 56.53 212 THR A O 1
ATOM 1624 N N . GLY A 1 213 ? -14.764 -4.244 13.518 1.00 60.94 213 GLY A N 1
ATOM 1625 C CA . GLY A 1 213 ? -15.408 -3.520 14.636 1.00 60.94 213 GLY A CA 1
ATOM 1626 C C . GLY A 1 213 ? -14.947 -2.075 14.910 1.00 60.94 213 GLY A C 1
ATOM 1627 O O . GLY A 1 213 ? -14.627 -1.339 13.980 1.00 60.94 213 GLY A O 1
ATOM 1628 N N . CYS A 1 214 ? -15.014 -1.651 16.183 1.00 68.62 214 CYS A N 1
ATOM 1629 C CA . CYS A 1 214 ? -14.835 -0.267 16.671 1.00 68.62 214 CYS A CA 1
ATOM 1630 C C . CYS A 1 214 ? -13.420 0.292 16.413 1.00 68.62 214 CYS A C 1
ATOM 1632 O O . CYS A 1 214 ? -12.466 -0.474 16.340 1.00 68.62 214 CYS A O 1
ATOM 1634 N N . CYS A 1 215 ? -13.249 1.609 16.238 1.00 75.38 215 CYS A N 1
ATOM 1635 C CA . CYS A 1 215 ? -11.915 2.244 16.146 1.00 75.38 215 CYS A CA 1
ATOM 1636 C C . CYS A 1 215 ? -11.162 2.250 17.478 1.00 75.38 215 CYS A C 1
ATOM 1638 O O . CYS A 1 215 ? -9.943 2.378 17.507 1.00 75.38 215 CYS A O 1
ATOM 1640 N N . GLU A 1 216 ? -11.877 2.087 18.579 1.00 79.25 216 GLU A N 1
ATOM 1641 C CA . GLU A 1 216 ? -11.295 2.011 19.907 1.00 79.25 216 GLU A CA 1
ATOM 1642 C C . GLU A 1 216 ? -10.946 0.558 20.214 1.00 79.25 216 GLU A C 1
ATOM 1644 O O . GLU A 1 216 ? -11.811 -0.321 20.228 1.00 79.25 216 GLU A O 1
ATOM 1649 N N . VAL A 1 217 ? -9.664 0.304 20.455 1.00 83.12 217 VAL A N 1
ATOM 1650 C CA . VAL A 1 217 ? -9.165 -0.987 20.924 1.00 83.12 217 VAL A CA 1
ATOM 1651 C C . VAL A 1 217 ? -8.449 -0.805 22.250 1.00 83.12 217 VAL A C 1
ATOM 1653 O O . VAL A 1 217 ? -7.746 0.176 22.490 1.00 83.12 217 VAL A O 1
ATOM 1656 N N . ILE A 1 218 ? -8.614 -1.793 23.119 1.00 85.69 218 ILE A N 1
ATOM 1657 C CA . ILE A 1 218 ? -7.913 -1.851 24.395 1.00 85.69 218 ILE A CA 1
ATOM 1658 C C . ILE A 1 218 ? -6.758 -2.827 24.226 1.00 85.69 218 ILE A C 1
ATOM 1660 O O . ILE A 1 218 ? -6.954 -4.006 23.927 1.00 85.69 218 ILE A O 1
ATOM 1664 N N . CYS A 1 219 ? -5.538 -2.334 24.400 1.00 89.62 219 CYS A N 1
ATOM 1665 C CA . CYS A 1 219 ? -4.354 -3.175 24.411 1.00 89.62 219 CYS A CA 1
ATOM 1666 C C . CYS A 1 219 ? -4.389 -4.146 25.603 1.00 89.62 219 CYS A C 1
ATOM 1668 O O . CYS A 1 219 ? -4.977 -3.855 26.643 1.00 89.62 219 CYS A O 1
ATOM 1670 N N . ARG A 1 220 ? -3.669 -5.272 25.514 1.00 87.88 220 ARG A N 1
ATOM 1671 C CA . ARG A 1 220 ? -3.511 -6.233 26.624 1.00 87.88 220 ARG A CA 1
ATOM 1672 C C . ARG A 1 220 ? -2.971 -5.605 27.913 1.00 87.88 220 ARG A C 1
ATOM 1674 O O . ARG A 1 220 ? -3.226 -6.125 28.990 1.00 87.88 220 ARG A O 1
ATOM 1681 N N . CYS A 1 221 ? -2.249 -4.487 27.820 1.00 91.50 221 CYS A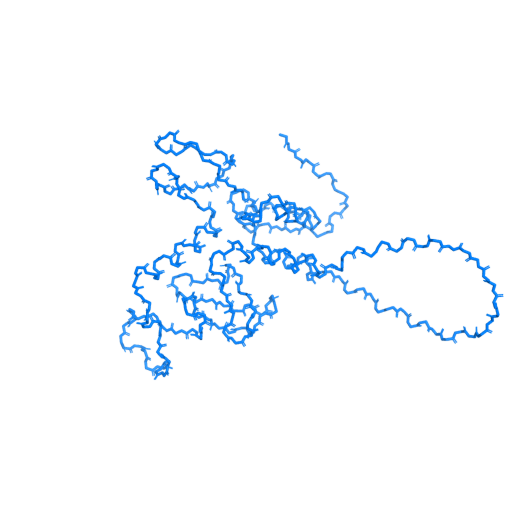 N 1
ATOM 1682 C CA . CYS A 1 221 ? -1.771 -3.733 28.982 1.00 91.50 221 CYS A CA 1
ATOM 1683 C C . CYS A 1 221 ? -2.827 -2.791 29.602 1.00 91.50 221 CYS A C 1
ATOM 1685 O O . CYS A 1 221 ? -2.492 -1.999 30.485 1.00 91.50 221 CYS A O 1
ATOM 1687 N N . GLY A 1 222 ? -4.069 -2.822 29.106 1.00 91.81 222 GLY A N 1
ATOM 1688 C CA . GLY A 1 222 ? -5.173 -1.954 29.520 1.00 91.81 222 GLY A CA 1
ATOM 1689 C C . GLY A 1 222 ? -5.126 -0.539 28.937 1.00 91.81 222 GLY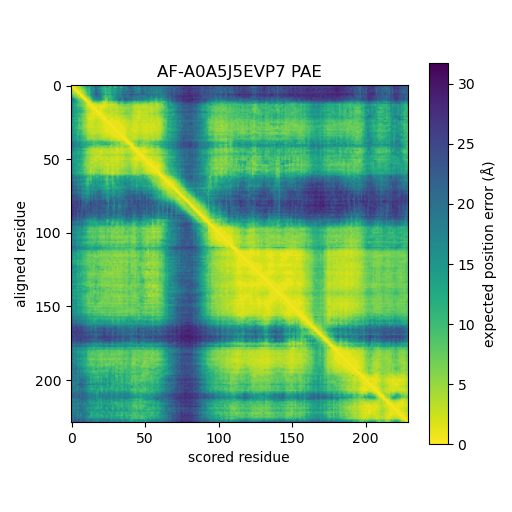 A C 1
ATOM 1690 O O . GLY A 1 222 ? -5.966 0.284 29.286 1.00 91.81 222 GLY A O 1
ATOM 1691 N N . HIS A 1 223 ? -4.149 -0.221 28.080 1.00 92.31 223 HIS A N 1
ATOM 1692 C CA . HIS A 1 223 ? -4.076 1.088 27.430 1.00 92.31 223 HIS A CA 1
ATOM 1693 C C . HIS A 1 223 ? -5.079 1.183 26.278 1.00 92.31 223 HIS A C 1
ATOM 1695 O O . HIS A 1 223 ? -5.148 0.279 25.443 1.00 92.31 223 HIS A O 1
ATOM 1701 N N . TYR A 1 224 ? -5.824 2.283 26.240 1.00 87.75 224 TYR A N 1
ATOM 1702 C CA . TYR A 1 224 ? -6.757 2.597 25.168 1.00 87.75 224 TYR A CA 1
ATOM 1703 C C . TYR A 1 224 ? -6.002 3.190 23.989 1.00 87.75 224 TYR A C 1
ATOM 1705 O O . TYR A 1 224 ? -5.235 4.134 24.152 1.00 87.75 224 TYR A O 1
ATOM 1713 N N . GLU A 1 225 ? -6.242 2.638 22.809 1.00 86.25 225 GLU A N 1
ATOM 1714 C CA . GLU A 1 225 ? -5.683 3.121 21.557 1.00 86.25 225 GLU A CA 1
ATOM 1715 C C . GLU A 1 225 ? -6.804 3.290 20.543 1.00 86.25 225 GLU A C 1
ATOM 1717 O O . GLU A 1 225 ? -7.679 2.432 20.395 1.00 86.25 225 GLU A O 1
ATOM 1722 N N . THR A 1 226 ? -6.758 4.391 19.804 1.00 81.06 226 THR A N 1
ATOM 1723 C CA . THR A 1 226 ? -7.611 4.562 18.633 1.00 81.06 226 THR A CA 1
ATOM 1724 C C . THR A 1 226 ? -6.839 4.056 17.421 1.00 81.06 226 THR A C 1
ATOM 1726 O O . THR A 1 226 ? -5.882 4.685 16.957 1.00 81.06 226 THR A O 1
ATOM 1729 N N . LEU A 1 227 ? -7.246 2.892 16.918 1.00 74.75 227 LEU A N 1
ATOM 1730 C CA . LEU A 1 227 ? -6.866 2.415 15.596 1.00 74.75 227 LEU A CA 1
ATOM 1731 C C . LEU A 1 227 ? -7.861 2.984 14.600 1.00 74.75 227 LEU A C 1
ATOM 1733 O O . LEU A 1 227 ? -9.057 2.685 14.658 1.00 74.75 227 LEU A O 1
ATOM 1737 N N . ALA A 1 228 ? -7.392 3.815 13.683 1.00 60.16 228 ALA A N 1
ATOM 1738 C CA . ALA A 1 228 ? -8.290 4.343 12.675 1.00 60.16 228 ALA A CA 1
ATOM 1739 C C . ALA A 1 228 ? -8.561 3.322 11.554 1.00 60.16 228 ALA A C 1
ATOM 1741 O O . ALA A 1 228 ? -7.917 2.274 11.455 1.00 60.16 228 ALA A O 1
ATOM 1742 N N . PHE A 1 229 ? -9.650 3.577 10.822 1.00 52.12 229 PHE A N 1
ATOM 1743 C CA . PHE A 1 229 ? -10.229 2.676 9.824 1.00 52.12 229 PHE A CA 1
ATOM 1744 C C . PHE A 1 229 ? -9.465 2.693 8.516 1.00 52.12 229 PHE A C 1
ATOM 1746 O O . PHE A 1 229 ? -9.596 3.706 7.810 1.00 52.12 229 PHE A O 1
#

Mean predicted aligned error: 11.87 Å

Foldseek 3Di:
DDPPDDDDDDDDWDAQPPPRDTDDLVRQLVQLLVCCVVPLQDADDDQLAHRFCVSVLCSVVPDPDPPDPDPPDDDDDDDDDDDDDPPPPPPDPDPVVSNVVSVVSNQVNQPQFQAAQPPRHTAGLVQQDLVQQKGAQDVVSVGDRFIARSLPSHGRAGDPPPPPVPRVVVPDDDDPPVADPVNSVVSSVSNCCSNQLWDQDPPPRDIDGDRGDDQWDQDPVRDIDRRDD

Sequence (229 aa):
MAFGCICFPFRRLRRCKKCQQTYHAECLRELFTSTLSSSPYHPPRCCGYFIPLSMLYTLYSDQPTPPPPAATSPTEKGAATEEISEKSASTGPKRNDALASSLAAFREVTENAVDCSKCKKWVLPQDIDEDKETAHCNPKFGGCGATTCVICNGPAHPPPSAPKGKAAKFASKPGCTKVNDDERGEVRFKRLVGREGWRQCGKCGWMLSRDTGCCEVICRCGHYETLAF

InterPro domains:
  IPR002867 IBR domain [PF01485] (108-159)